Protein AF-A0A4U0RVP5-F1 (afdb_monomer)

Organism: NCBI:txid2571141

pLDDT: mean 80.2, std 17.89, range [27.89, 95.31]

Sequence (283 aa):
MKVTHRFHPWFGLEFVFVDRRLAWDEDRVSFVGEDGAVASLPAAWTDIPAGSGVLDDAQRARITALAGDFPSLWNDPATPVRERKRLLRLLVTDVTMIRTEQITAHVRLRGGQEHTLVMPVPLASWQIRQTPAEVVNTIDRLLDDHTDAQIAEILTAQGQVSGMNQSIHVGIVKHIRRAYHLRSHPQRLTELGMVSLNEIARRLALHPNTIKKWRDAGLLTGRLANDKGEYLYHLPGPDLVRPRIGRPPACGPSHDSAEASRCRSPASSGATETAPTKAEEQQ

InterPro domains:
  IPR035315 Protein of unknown function DUF5372 [PF17342] (3-50)

Structure (mmCIF, N/CA/C/O backbone):
data_AF-A0A4U0RVP5-F1
#
_entry.id   AF-A0A4U0RVP5-F1
#
loop_
_atom_site.group_PDB
_atom_site.id
_atom_site.type_symbol
_atom_site.label_atom_id
_atom_site.label_alt_id
_atom_site.label_comp_id
_atom_site.label_asym_id
_atom_site.label_entity_id
_atom_site.label_seq_id
_atom_site.pdbx_PDB_ins_code
_atom_site.Cartn_x
_atom_site.Cartn_y
_atom_site.Cartn_z
_atom_site.occupancy
_atom_site.B_iso_or_equiv
_atom_site.auth_seq_id
_atom_site.auth_comp_id
_atom_site.auth_asym_id
_atom_site.auth_atom_id
_atom_site.pdbx_PDB_model_num
ATOM 1 N N . MET A 1 1 ? 43.592 13.511 -53.970 1.00 80.94 1 MET A N 1
ATOM 2 C CA . MET A 1 1 ? 42.340 13.663 -54.742 1.00 80.94 1 MET A CA 1
ATOM 3 C C . MET A 1 1 ? 42.533 14.824 -55.689 1.00 80.94 1 MET A C 1
ATOM 5 O O . MET A 1 1 ? 42.847 15.900 -55.206 1.00 80.94 1 MET A O 1
ATOM 9 N N . LYS A 1 2 ? 42.340 14.638 -56.991 1.00 89.31 2 LYS A N 1
ATOM 10 C CA . LYS A 1 2 ? 42.471 15.682 -58.009 1.00 89.31 2 LYS A CA 1
ATOM 11 C C . LYS A 1 2 ? 41.120 16.055 -58.602 1.00 89.31 2 LYS A C 1
ATOM 13 O O . LYS A 1 2 ? 40.295 15.184 -58.870 1.00 89.31 2 LYS A O 1
ATOM 18 N N . VAL A 1 3 ? 40.902 17.344 -58.852 1.00 89.25 3 VAL A N 1
ATOM 19 C CA . VAL A 1 3 ? 39.689 17.830 -59.530 1.00 89.25 3 VAL A CA 1
ATOM 20 C C . VAL A 1 3 ? 39.850 17.700 -61.049 1.00 89.25 3 VAL A C 1
ATOM 22 O O . VAL A 1 3 ? 40.751 18.291 -61.645 1.00 89.25 3 VAL A O 1
ATOM 25 N N . THR A 1 4 ? 38.963 16.942 -61.689 1.00 89.94 4 THR A N 1
ATOM 26 C CA . THR A 1 4 ? 39.005 16.568 -63.114 1.00 89.94 4 THR A CA 1
ATOM 27 C C . THR A 1 4 ? 38.011 17.340 -63.991 1.00 89.94 4 THR A C 1
ATOM 29 O O . THR A 1 4 ? 38.072 17.247 -65.218 1.00 89.94 4 THR A O 1
ATOM 32 N N . HIS A 1 5 ? 37.113 18.145 -63.413 1.00 85.69 5 HIS A N 1
ATOM 33 C CA . HIS A 1 5 ? 36.111 18.890 -64.183 1.00 85.69 5 HIS A CA 1
ATOM 34 C C . HIS A 1 5 ? 36.670 20.176 -64.816 1.00 85.69 5 HIS A C 1
ATOM 36 O O . HIS A 1 5 ? 36.997 21.132 -64.116 1.00 85.69 5 HIS A O 1
ATOM 42 N N . ARG A 1 6 ? 36.717 20.221 -66.155 1.00 85.31 6 ARG A N 1
ATOM 43 C CA . ARG A 1 6 ? 37.401 21.259 -66.962 1.00 85.31 6 ARG A CA 1
ATOM 44 C C . ARG A 1 6 ? 36.918 22.698 -66.751 1.00 85.31 6 ARG A C 1
ATOM 46 O O . ARG A 1 6 ? 37.683 23.619 -67.001 1.00 85.31 6 ARG A O 1
ATOM 53 N N . PHE A 1 7 ? 35.671 22.895 -66.324 1.00 81.38 7 PHE A N 1
ATOM 54 C CA . PHE A 1 7 ? 35.088 24.229 -66.101 1.00 81.38 7 PHE A CA 1
ATOM 55 C C . PHE A 1 7 ? 35.021 24.621 -64.620 1.00 81.38 7 PHE A C 1
ATOM 57 O O . PHE A 1 7 ? 34.365 25.596 -64.267 1.00 81.38 7 PHE A O 1
ATOM 64 N N . HIS A 1 8 ? 35.663 23.849 -63.739 1.00 82.25 8 HIS A N 1
ATOM 65 C CA . HIS A 1 8 ? 35.708 24.159 -62.316 1.00 82.25 8 HIS A CA 1
ATOM 66 C C . HIS A 1 8 ? 36.919 25.055 -61.990 1.00 82.25 8 HIS A C 1
ATOM 68 O O . HIS A 1 8 ? 38.010 24.764 -62.480 1.00 82.25 8 HIS A O 1
ATOM 74 N N . PRO A 1 9 ? 36.792 26.081 -61.122 1.00 86.56 9 PRO A N 1
ATOM 75 C CA . PRO A 1 9 ? 37.913 26.950 -60.731 1.00 86.56 9 PRO A CA 1
ATOM 76 C C . PRO A 1 9 ? 39.123 26.205 -60.154 1.00 86.56 9 PRO A C 1
ATOM 78 O O . PRO A 1 9 ? 40.247 26.683 -60.226 1.00 86.56 9 PRO A O 1
ATOM 81 N N . TRP A 1 10 ? 38.884 25.022 -59.585 1.00 87.38 10 TRP A N 1
ATOM 82 C CA . TRP A 1 10 ? 39.911 24.162 -58.988 1.00 87.38 10 TRP A CA 1
ATOM 83 C C . TRP A 1 10 ? 40.412 23.050 -59.918 1.00 87.38 10 TRP A C 1
ATOM 85 O O . TRP A 1 10 ? 41.049 22.114 -59.447 1.00 87.38 10 TRP A O 1
ATOM 95 N N . PHE A 1 11 ? 40.106 23.106 -61.218 1.00 87.62 11 PHE A N 1
ATOM 96 C CA . PHE A 1 11 ? 40.544 22.100 -62.186 1.00 87.62 11 PHE A CA 1
ATOM 97 C C . PHE A 1 11 ? 42.063 21.878 -62.129 1.00 87.62 11 PHE A C 1
ATOM 99 O O . PHE A 1 11 ? 42.846 22.817 -62.239 1.00 87.62 11 PHE A O 1
ATOM 106 N N . GLY A 1 12 ? 42.475 20.618 -61.974 1.00 85.69 12 GLY A N 1
ATOM 107 C CA . GLY A 1 12 ? 43.880 20.223 -61.916 1.00 85.69 12 GLY A CA 1
ATOM 108 C C . GLY A 1 12 ? 44.543 20.338 -60.540 1.00 85.69 12 GLY A C 1
ATOM 109 O O . GLY A 1 12 ? 45.650 19.822 -60.400 1.00 85.69 12 GLY A O 1
ATOM 110 N N . LEU A 1 13 ? 43.883 20.936 -59.541 1.00 87.12 13 LEU A N 1
ATOM 111 C CA . LEU A 1 13 ? 44.390 21.008 -58.168 1.00 87.12 13 LEU A CA 1
ATOM 112 C C . LEU A 1 13 ? 44.208 19.683 -57.425 1.00 87.12 13 LEU A C 1
ATOM 114 O O . LEU A 1 13 ? 43.254 18.935 -57.676 1.00 87.12 13 LEU A O 1
ATOM 118 N N . GLU A 1 14 ? 45.121 19.427 -56.491 1.00 88.12 14 GLU A N 1
ATOM 119 C CA . GLU A 1 14 ? 45.121 18.252 -55.627 1.00 88.12 14 GLU A CA 1
ATOM 120 C C . GLU A 1 14 ? 44.808 18.638 -54.181 1.00 88.12 14 GLU A C 1
ATOM 122 O O . GLU A 1 14 ? 45.337 19.608 -53.649 1.00 88.12 14 GLU A O 1
ATOM 127 N N . PHE A 1 15 ? 43.950 17.849 -53.543 1.00 86.06 15 PHE A N 1
ATOM 128 C CA . PHE A 1 15 ? 43.506 18.032 -52.170 1.00 86.06 15 PHE A CA 1
ATOM 129 C C . PHE A 1 15 ? 43.612 16.729 -51.370 1.00 86.06 15 PHE A C 1
ATOM 131 O O . PHE A 1 15 ? 43.629 15.618 -51.928 1.00 86.06 15 PHE A O 1
ATOM 138 N N . VAL A 1 16 ? 43.632 16.870 -50.041 1.00 84.75 16 VAL A N 1
ATOM 139 C CA . VAL A 1 16 ? 43.596 15.747 -49.098 1.00 84.75 16 VAL A CA 1
ATOM 140 C C . VAL A 1 16 ? 42.172 15.207 -49.013 1.00 84.75 16 VAL A C 1
ATOM 142 O O . VAL A 1 16 ? 41.248 15.909 -48.604 1.00 84.75 16 VAL A O 1
ATOM 145 N N . PHE A 1 17 ? 42.002 13.945 -49.404 1.00 82.06 17 PHE A N 1
ATOM 146 C CA . PHE A 1 17 ? 40.726 13.237 -49.326 1.00 82.06 17 PHE A CA 1
ATOM 147 C C . PHE A 1 17 ? 40.306 13.016 -47.868 1.00 82.06 17 PHE A C 1
ATOM 149 O O . PHE A 1 17 ? 41.125 12.601 -47.050 1.00 82.06 17 PHE A O 1
ATOM 156 N N . VAL A 1 18 ? 39.025 13.248 -47.568 1.00 84.50 18 VAL A N 1
ATOM 157 C CA . VAL A 1 18 ? 38.430 12.969 -46.251 1.00 84.50 18 VAL A CA 1
ATOM 158 C C . VAL A 1 18 ? 37.477 11.783 -46.330 1.00 84.50 18 VAL A C 1
ATOM 160 O O . VAL A 1 18 ? 37.661 10.793 -45.629 1.00 84.50 18 VAL A O 1
ATOM 163 N N . ASP A 1 19 ? 36.442 11.897 -47.162 1.00 80.19 19 ASP A N 1
ATOM 164 C CA . ASP A 1 19 ? 35.331 10.944 -47.228 1.00 80.19 19 ASP A CA 1
ATOM 165 C C . ASP A 1 19 ? 34.595 11.069 -48.574 1.00 80.19 19 ASP A C 1
ATOM 167 O O . ASP A 1 19 ? 34.574 12.145 -49.178 1.00 80.19 19 ASP A O 1
ATOM 171 N N . ARG A 1 20 ? 33.960 9.988 -49.034 1.00 81.38 20 ARG A N 1
ATOM 172 C CA . ARG A 1 20 ? 33.030 9.966 -50.168 1.00 81.38 20 ARG A CA 1
ATOM 173 C C . ARG A 1 20 ? 31.697 9.410 -49.691 1.00 81.38 20 ARG A C 1
ATOM 175 O O . ARG A 1 20 ? 31.624 8.279 -49.223 1.00 81.38 20 ARG A O 1
ATOM 182 N N . ARG A 1 21 ? 30.632 10.184 -49.867 1.00 77.38 21 ARG A N 1
ATOM 183 C CA . ARG A 1 21 ? 29.300 9.847 -49.364 1.00 77.38 21 ARG A CA 1
ATOM 184 C C . ARG A 1 21 ? 28.227 10.142 -50.396 1.00 77.38 21 ARG A C 1
ATOM 186 O O . ARG A 1 21 ? 28.321 11.118 -51.139 1.00 77.38 21 ARG A O 1
ATOM 193 N N . LEU A 1 22 ? 27.164 9.347 -50.361 1.00 76.44 22 LEU A N 1
ATOM 194 C CA . LEU A 1 22 ? 25.937 9.639 -51.090 1.00 76.44 22 LEU A CA 1
ATOM 195 C C . LEU A 1 22 ? 25.138 10.687 -50.301 1.00 76.44 22 LEU A C 1
ATOM 197 O O . LEU A 1 22 ? 24.648 10.405 -49.206 1.00 76.44 22 LEU A O 1
ATOM 201 N N . ALA A 1 23 ? 25.038 11.906 -50.823 1.00 66.25 23 ALA A N 1
ATOM 202 C CA . ALA A 1 23 ? 24.295 12.998 -50.210 1.00 66.25 23 ALA A CA 1
ATOM 203 C C . ALA A 1 23 ? 23.116 13.376 -51.112 1.00 66.25 23 ALA A C 1
ATOM 205 O O . ALA A 1 23 ? 23.320 13.991 -52.150 1.00 66.25 23 ALA A O 1
ATOM 206 N N . TRP A 1 24 ? 21.890 13.036 -50.696 1.00 59.25 24 TRP A N 1
ATOM 207 C CA . TRP A 1 24 ? 20.654 13.414 -51.403 1.00 59.25 24 TRP A CA 1
ATOM 208 C C . TRP A 1 24 ? 20.684 13.069 -52.905 1.00 59.25 24 TRP A C 1
ATOM 210 O O . TRP A 1 24 ? 20.472 13.937 -53.743 1.00 59.25 24 TRP A O 1
ATOM 220 N N . ASP A 1 25 ? 20.976 11.802 -53.221 1.00 65.06 25 ASP A N 1
ATOM 221 C CA . ASP A 1 25 ? 21.139 11.256 -54.585 1.00 65.06 25 ASP A CA 1
ATOM 222 C C . ASP A 1 25 ? 22.365 11.745 -55.382 1.00 65.06 25 ASP A C 1
ATOM 224 O O . ASP A 1 25 ? 22.595 11.290 -56.501 1.00 65.06 25 ASP A O 1
ATOM 228 N N . GLU A 1 26 ? 23.216 12.597 -54.803 1.00 75.81 26 GLU A N 1
ATOM 229 C CA . GLU A 1 26 ? 24.474 13.026 -55.415 1.00 75.81 26 GLU A CA 1
ATOM 230 C C . GLU A 1 26 ? 25.670 12.396 -54.687 1.00 75.81 26 GLU A C 1
ATOM 232 O O . GLU A 1 26 ? 25.858 12.547 -53.477 1.00 75.81 26 GLU A O 1
ATOM 237 N N . ASP A 1 27 ? 26.500 11.664 -55.426 1.00 82.38 27 ASP A N 1
ATOM 238 C CA . ASP A 1 27 ? 27.746 11.108 -54.906 1.00 82.38 27 ASP A CA 1
ATOM 239 C C . ASP A 1 27 ? 28.792 12.221 -54.790 1.00 82.38 27 ASP A C 1
ATOM 241 O O . ASP A 1 27 ? 29.152 12.853 -55.788 1.00 82.38 27 ASP A O 1
ATOM 245 N N . ARG A 1 28 ? 29.259 12.501 -53.570 1.00 87.69 28 ARG A N 1
ATOM 246 C CA . ARG A 1 28 ? 30.130 13.643 -53.273 1.00 87.69 28 ARG A CA 1
ATOM 247 C C . ARG A 1 28 ? 31.380 13.215 -52.530 1.00 87.69 28 ARG A C 1
ATOM 249 O O . ARG A 1 28 ? 31.330 12.397 -51.615 1.00 87.69 28 ARG A O 1
ATOM 256 N N . VAL A 1 29 ? 32.490 13.856 -52.867 1.00 85.75 29 VAL A N 1
ATOM 257 C CA . VAL A 1 29 ? 33.786 13.702 -52.211 1.00 85.75 29 VAL A CA 1
ATOM 258 C C . VAL A 1 29 ? 34.082 14.951 -51.390 1.00 85.75 29 VAL A C 1
ATOM 260 O O . VAL A 1 29 ? 34.039 16.068 -51.907 1.00 85.75 29 VAL A O 1
ATOM 263 N N . SER A 1 30 ? 34.376 14.756 -50.107 1.00 86.62 30 SER A N 1
ATOM 264 C CA . SER A 1 30 ? 34.810 15.803 -49.183 1.00 86.62 30 SER A CA 1
ATOM 265 C C . SER A 1 30 ? 36.334 15.827 -49.085 1.00 86.62 30 SER A C 1
ATOM 267 O O . SER A 1 30 ? 36.980 14.776 -49.062 1.00 86.62 30 SER A O 1
ATOM 269 N N . PHE A 1 31 ? 36.903 17.024 -49.003 1.00 85.50 31 PHE A N 1
ATOM 270 C CA . PHE A 1 31 ? 38.341 17.250 -48.890 1.00 85.50 31 PHE A CA 1
ATOM 271 C C . PHE A 1 31 ? 38.639 18.440 -47.980 1.00 85.50 31 PHE A C 1
ATOM 273 O O . PHE A 1 31 ? 37.767 19.277 -47.740 1.00 85.50 31 PHE A O 1
ATOM 280 N N . VAL A 1 32 ? 39.870 18.505 -47.478 1.00 86.38 32 VAL A N 1
ATOM 281 C CA . VAL A 1 32 ? 40.362 19.647 -46.694 1.00 86.38 32 VAL A CA 1
ATOM 282 C C . VAL A 1 32 ? 41.167 20.570 -47.609 1.00 86.38 32 VAL A C 1
ATOM 284 O O . VAL A 1 32 ? 42.064 20.102 -48.314 1.00 86.38 32 VAL A O 1
ATOM 287 N N . GLY A 1 33 ? 40.819 21.857 -47.623 1.00 80.25 33 GLY A N 1
ATOM 288 C CA . GLY A 1 33 ? 41.593 22.913 -48.276 1.00 80.25 33 GLY A CA 1
ATOM 289 C C . GLY A 1 33 ? 42.851 23.285 -47.487 1.00 80.25 33 GLY A C 1
ATOM 290 O O . GLY A 1 33 ? 43.027 22.881 -46.339 1.00 80.25 33 GLY A O 1
ATOM 291 N N . GLU A 1 34 ? 43.741 24.074 -48.086 1.00 76.12 34 GLU A N 1
ATOM 292 C CA . GLU A 1 34 ? 44.969 24.548 -47.419 1.00 76.12 34 GLU A CA 1
ATOM 293 C C . GLU A 1 34 ? 44.688 25.435 -46.192 1.00 76.12 34 GLU A C 1
ATOM 295 O O . GLU A 1 34 ? 45.505 25.527 -45.280 1.00 76.12 34 GLU A O 1
ATOM 300 N N . ASP A 1 35 ? 43.504 26.042 -46.139 1.00 79.88 35 ASP A N 1
ATOM 301 C CA . ASP A 1 35 ? 42.977 26.823 -45.019 1.00 79.88 35 ASP A CA 1
ATOM 302 C C . ASP A 1 35 ? 42.408 25.957 -43.876 1.00 79.88 35 ASP A C 1
ATOM 304 O O . ASP A 1 35 ? 41.931 26.483 -42.870 1.00 79.88 35 ASP A O 1
ATOM 308 N N . GLY A 1 36 ? 42.443 24.627 -44.016 1.00 76.56 36 GLY A N 1
ATOM 309 C CA . GLY A 1 36 ? 41.850 23.686 -43.068 1.00 76.56 36 GLY A CA 1
ATOM 310 C C . GLY A 1 36 ? 40.325 23.572 -43.177 1.00 76.56 36 GLY A C 1
ATOM 311 O O . GLY A 1 36 ? 39.715 22.839 -42.394 1.00 76.56 36 GLY A O 1
ATOM 312 N N . ALA A 1 37 ? 39.689 24.262 -44.130 1.00 80.31 37 ALA A N 1
ATOM 313 C CA . ALA A 1 37 ? 38.249 24.191 -44.328 1.00 80.31 37 ALA A CA 1
ATOM 314 C C . ALA A 1 37 ? 37.858 22.908 -45.074 1.00 80.31 37 ALA A C 1
ATOM 316 O O . ALA A 1 37 ? 38.509 22.493 -46.034 1.00 80.31 37 ALA A O 1
ATOM 317 N N . VAL A 1 38 ? 36.762 22.274 -44.648 1.00 84.69 38 VAL A N 1
ATOM 318 C CA . VAL A 1 38 ? 36.218 21.090 -45.327 1.00 84.69 38 VAL A CA 1
ATOM 319 C C . VAL A 1 38 ? 35.251 21.536 -46.419 1.00 84.69 38 VAL A C 1
ATOM 321 O O . VAL A 1 38 ? 34.192 22.095 -46.131 1.00 84.69 38 VAL A O 1
ATOM 324 N N . ALA A 1 39 ? 35.593 21.243 -47.669 1.00 84.38 39 ALA A N 1
ATOM 325 C CA . ALA A 1 39 ? 34.752 21.478 -48.838 1.00 84.38 39 ALA A CA 1
ATOM 326 C C . ALA A 1 39 ? 34.319 20.148 -49.471 1.00 84.38 39 ALA A C 1
ATOM 328 O O . ALA A 1 39 ? 34.853 19.084 -49.156 1.00 84.38 39 ALA A O 1
ATOM 329 N N . SER A 1 40 ? 33.315 20.185 -50.355 1.00 86.50 40 SER A N 1
ATOM 330 C CA . SER A 1 40 ? 32.845 18.983 -51.055 1.00 86.50 40 SER A CA 1
ATOM 331 C C . SER A 1 40 ? 32.517 19.246 -52.520 1.00 86.50 40 SER A C 1
ATOM 333 O O . SER A 1 40 ? 31.878 20.248 -52.844 1.00 86.50 40 SER A O 1
ATOM 335 N N . LEU A 1 41 ? 32.896 18.309 -53.388 1.00 87.69 41 LEU A N 1
ATOM 336 C CA . LEU A 1 41 ? 32.629 18.323 -54.829 1.00 87.69 41 LEU A CA 1
ATOM 337 C C . LEU A 1 41 ? 31.883 17.051 -55.248 1.00 87.69 41 LEU A C 1
ATOM 339 O O . LEU A 1 41 ? 32.032 16.022 -54.585 1.00 87.69 41 LEU A O 1
ATOM 343 N N . PRO A 1 42 ? 31.114 17.079 -56.349 1.00 86.81 42 PRO A N 1
ATOM 344 C CA . PRO A 1 42 ? 30.589 15.863 -56.961 1.00 86.81 42 PRO A CA 1
ATOM 345 C C . PRO A 1 42 ? 31.723 14.888 -57.288 1.00 86.81 42 PRO A C 1
ATOM 347 O O . PRO A 1 42 ? 32.744 15.287 -57.848 1.00 86.81 42 PRO A O 1
ATOM 350 N N . ALA A 1 43 ? 31.549 13.603 -56.987 1.00 84.31 43 ALA A N 1
ATOM 351 C CA . ALA A 1 43 ? 32.560 12.579 -57.237 1.00 84.31 43 ALA A CA 1
ATOM 352 C C . ALA A 1 43 ? 32.942 12.490 -58.724 1.00 84.31 43 ALA A C 1
ATOM 354 O O . ALA A 1 43 ? 34.106 12.269 -59.048 1.00 84.31 43 ALA A O 1
ATOM 355 N N . ALA A 1 44 ? 31.986 12.759 -59.623 1.00 85.25 44 ALA A N 1
ATOM 356 C CA . ALA A 1 44 ? 32.201 12.828 -61.069 1.00 85.25 44 ALA A CA 1
ATOM 357 C C . ALA A 1 44 ? 33.202 13.917 -61.504 1.00 85.25 44 ALA A C 1
ATOM 359 O O . ALA A 1 44 ? 33.704 13.880 -62.624 1.00 85.25 44 ALA A O 1
ATOM 360 N N . TRP A 1 45 ? 33.486 14.901 -60.646 1.00 89.44 45 TRP A N 1
ATOM 361 C CA . TRP A 1 45 ? 34.443 15.980 -60.910 1.00 89.44 45 TRP A CA 1
ATOM 362 C C . TRP A 1 45 ? 35.828 15.689 -60.341 1.00 89.44 45 TRP A C 1
ATOM 364 O O . TRP A 1 45 ? 36.652 16.597 -60.238 1.00 89.44 45 TRP A O 1
ATOM 374 N N . THR A 1 46 ? 36.071 14.454 -59.911 1.00 87.25 46 THR A N 1
ATOM 375 C CA . THR A 1 46 ? 37.259 14.069 -59.154 1.00 87.25 46 THR A CA 1
ATOM 376 C C . THR A 1 46 ? 37.813 12.760 -59.703 1.00 87.25 46 THR A C 1
ATOM 378 O O . THR A 1 46 ? 37.097 12.004 -60.355 1.00 87.25 46 THR A O 1
ATOM 381 N N . ASP A 1 47 ? 39.089 12.485 -59.464 1.00 83.88 47 ASP A N 1
ATOM 382 C CA . ASP A 1 47 ? 39.750 11.234 -59.859 1.00 83.88 47 ASP A CA 1
ATOM 383 C C . ASP A 1 47 ? 39.545 10.084 -58.856 1.00 83.88 47 ASP A C 1
ATOM 385 O O . ASP A 1 47 ? 40.097 8.998 -59.034 1.00 83.88 47 ASP A O 1
ATOM 389 N N . ILE A 1 48 ? 38.754 10.306 -57.801 1.00 81.00 48 ILE A N 1
ATOM 390 C CA . ILE A 1 48 ? 38.517 9.305 -56.766 1.00 81.00 48 ILE A CA 1
ATOM 391 C C . ILE A 1 48 ? 37.623 8.197 -57.341 1.00 81.00 48 ILE A C 1
ATOM 393 O O . ILE A 1 48 ? 36.472 8.462 -57.715 1.00 81.00 48 ILE A O 1
ATOM 397 N N . PRO A 1 49 ? 38.105 6.942 -57.397 1.00 72.88 49 PRO A N 1
ATOM 398 C CA . PRO A 1 49 ? 37.314 5.833 -57.907 1.00 72.88 49 PRO A CA 1
ATOM 399 C C . PRO A 1 49 ? 36.104 5.591 -57.005 1.00 72.88 49 PRO A C 1
ATOM 401 O O . PRO A 1 49 ? 36.145 5.854 -55.798 1.00 72.88 49 PRO A O 1
ATOM 404 N N . ALA A 1 50 ? 35.008 5.104 -57.591 1.00 66.25 50 ALA A N 1
ATOM 405 C CA . ALA A 1 50 ? 33.884 4.603 -56.808 1.00 66.25 50 ALA A CA 1
ATOM 406 C C . ALA A 1 50 ? 34.4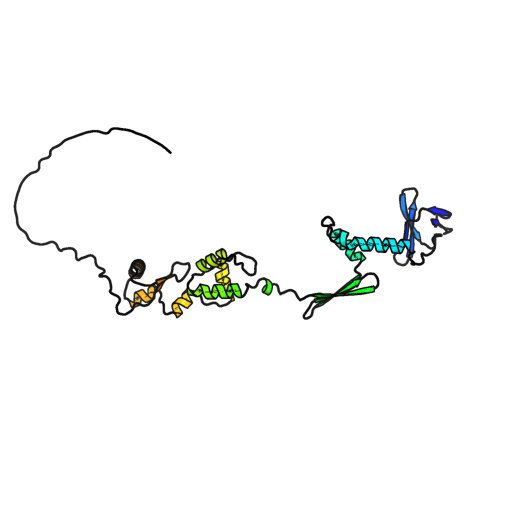13 3.493 -55.898 1.00 66.25 50 ALA A C 1
ATOM 408 O O . ALA A 1 50 ? 34.873 2.459 -56.383 1.00 66.25 50 ALA A O 1
ATOM 409 N N . GLY A 1 51 ? 34.422 3.738 -54.586 1.00 61.88 51 GLY A N 1
ATOM 410 C CA . GLY A 1 51 ? 34.773 2.706 -53.621 1.00 61.88 51 GLY A CA 1
ATOM 411 C C . GLY A 1 51 ? 33.817 1.540 -53.831 1.00 61.88 51 GLY A C 1
ATOM 412 O O . GLY A 1 51 ? 32.606 1.738 -53.859 1.00 61.88 51 GLY A O 1
ATOM 413 N N . SER A 1 52 ? 34.342 0.331 -54.002 1.00 53.75 52 SER A N 1
ATOM 414 C CA . SER A 1 52 ? 33.553 -0.860 -54.342 1.00 53.75 52 SER A CA 1
ATOM 415 C C . SER A 1 52 ? 32.568 -1.289 -53.244 1.00 53.75 52 SER A C 1
ATOM 417 O O . SER A 1 52 ? 31.917 -2.321 -53.375 1.00 53.75 52 SER A O 1
ATOM 419 N N . GLY A 1 53 ? 32.481 -0.556 -52.127 1.00 58.31 53 GLY A N 1
ATOM 420 C CA . GLY A 1 53 ? 31.768 -0.977 -50.919 1.00 58.31 53 GLY A CA 1
ATOM 421 C C . GLY A 1 53 ? 32.363 -2.237 -50.275 1.00 58.31 53 GLY A C 1
ATOM 422 O O . GLY A 1 53 ? 31.862 -2.695 -49.250 1.00 58.31 53 GLY A O 1
ATOM 423 N N . VAL A 1 54 ? 33.430 -2.800 -50.856 1.00 60.97 54 VAL A N 1
ATOM 424 C CA . VAL A 1 54 ? 34.117 -3.984 -50.353 1.00 60.97 54 VAL A CA 1
ATOM 425 C C . VAL A 1 54 ? 35.135 -3.518 -49.324 1.00 60.97 54 VAL A C 1
ATOM 427 O O . VAL A 1 54 ? 36.137 -2.894 -49.660 1.00 60.97 54 VAL A O 1
ATOM 430 N N . LEU A 1 55 ? 34.842 -3.807 -48.059 1.00 73.38 55 LEU A N 1
ATOM 431 C CA . LEU A 1 55 ? 35.778 -3.617 -46.957 1.00 73.38 55 LEU A CA 1
ATOM 432 C C . LEU A 1 55 ? 36.968 -4.558 -47.144 1.00 73.38 55 LEU A C 1
ATOM 434 O O . LEU A 1 55 ? 36.764 -5.763 -47.316 1.00 73.38 55 LEU A O 1
ATOM 438 N N . ASP A 1 56 ? 38.184 -4.020 -47.067 1.00 82.06 56 ASP A N 1
ATOM 439 C CA . ASP A 1 56 ? 39.386 -4.848 -46.991 1.00 82.06 56 ASP A CA 1
ATOM 440 C C . ASP A 1 56 ? 39.437 -5.620 -45.652 1.00 82.06 56 ASP A C 1
ATOM 442 O O . ASP A 1 56 ? 38.740 -5.284 -44.684 1.00 82.06 56 ASP A O 1
ATOM 446 N N . ASP A 1 57 ? 40.246 -6.680 -45.575 1.00 79.94 57 ASP A N 1
ATOM 447 C CA . ASP A 1 57 ? 40.313 -7.527 -44.376 1.00 79.94 57 ASP A CA 1
ATOM 448 C C . ASP A 1 57 ? 40.817 -6.770 -43.136 1.00 79.94 57 ASP A C 1
ATOM 450 O O . ASP A 1 57 ? 40.377 -7.045 -42.017 1.00 79.94 57 ASP A O 1
ATOM 454 N N . ALA A 1 58 ? 41.679 -5.763 -43.309 1.00 79.31 58 ALA A N 1
ATOM 455 C CA . ALA A 1 58 ? 42.185 -4.941 -42.212 1.00 79.31 58 ALA A CA 1
ATOM 456 C C . ALA A 1 58 ? 41.119 -3.959 -41.686 1.00 79.31 58 ALA A C 1
ATOM 458 O O . ALA A 1 58 ? 41.012 -3.728 -40.482 1.00 79.31 58 ALA A O 1
ATOM 459 N N . GLN A 1 59 ? 40.299 -3.389 -42.565 1.00 78.69 59 GLN A N 1
ATOM 460 C CA . GLN A 1 59 ? 39.138 -2.562 -42.260 1.00 78.69 59 GLN A CA 1
ATOM 461 C C . GLN A 1 59 ? 38.072 -3.396 -41.562 1.00 78.69 59 GLN A C 1
ATOM 463 O O . GLN A 1 59 ? 37.558 -2.968 -40.531 1.00 78.69 59 GLN A O 1
ATOM 468 N N . ARG A 1 60 ? 37.793 -4.605 -42.064 1.00 80.56 60 ARG A N 1
ATOM 469 C CA . ARG A 1 60 ? 36.885 -5.555 -41.418 1.00 80.56 60 ARG A CA 1
ATOM 470 C C . ARG A 1 60 ? 37.366 -5.895 -40.010 1.00 80.56 60 ARG A C 1
ATOM 472 O O . ARG A 1 60 ? 36.587 -5.753 -39.074 1.00 80.56 60 ARG A O 1
ATOM 479 N N . ALA A 1 61 ? 38.642 -6.243 -39.844 1.00 82.06 61 ALA A N 1
ATOM 480 C CA . ALA A 1 61 ? 39.225 -6.540 -38.538 1.00 82.06 61 ALA A CA 1
ATOM 481 C C . ALA A 1 61 ? 39.129 -5.349 -37.568 1.00 82.06 61 ALA A C 1
ATOM 483 O O . ALA A 1 61 ? 38.737 -5.530 -36.417 1.00 82.06 61 ALA A O 1
ATOM 484 N N . ARG A 1 62 ? 39.406 -4.120 -38.032 1.00 80.50 62 ARG A N 1
ATOM 485 C CA . ARG A 1 62 ? 39.248 -2.898 -37.222 1.00 80.50 62 ARG A CA 1
ATOM 486 C C . ARG A 1 62 ? 37.800 -2.658 -36.796 1.00 80.50 62 ARG A C 1
ATOM 488 O O . ARG A 1 62 ? 37.559 -2.347 -35.635 1.00 80.50 62 ARG A O 1
ATOM 495 N N . ILE A 1 63 ? 36.836 -2.817 -37.703 1.00 80.56 63 ILE A N 1
ATOM 496 C CA . ILE A 1 63 ? 35.407 -2.659 -37.387 1.00 80.56 63 ILE A CA 1
ATOM 497 C C . ILE A 1 63 ? 34.959 -3.727 -36.382 1.00 80.56 63 ILE A C 1
ATOM 499 O O . ILE A 1 63 ? 34.257 -3.411 -35.425 1.00 80.56 63 ILE A O 1
ATOM 503 N N . THR A 1 64 ? 35.389 -4.979 -36.559 1.00 81.75 64 THR A N 1
ATOM 504 C CA . THR A 1 64 ? 35.083 -6.066 -35.622 1.00 81.75 64 THR A CA 1
ATOM 505 C C . THR A 1 64 ? 35.696 -5.820 -34.243 1.00 81.75 64 THR A C 1
ATOM 507 O O . THR A 1 64 ? 35.018 -6.045 -33.244 1.00 81.75 64 THR A O 1
ATOM 510 N N . ALA A 1 65 ? 36.926 -5.301 -34.171 1.00 82.88 65 ALA A N 1
ATOM 511 C CA . ALA A 1 65 ? 37.553 -4.920 -32.906 1.00 82.88 65 ALA A CA 1
ATOM 512 C C . ALA A 1 65 ? 36.754 -3.819 -32.185 1.00 82.88 65 ALA A C 1
ATOM 514 O O . ALA A 1 65 ? 36.408 -3.983 -31.019 1.00 82.88 65 ALA A O 1
ATOM 515 N N . LEU A 1 66 ? 36.351 -2.761 -32.903 1.00 78.75 66 LEU A N 1
ATOM 516 C CA . LEU A 1 66 ? 35.509 -1.689 -32.351 1.00 78.75 66 LEU A CA 1
ATOM 517 C C . LEU A 1 66 ? 34.144 -2.197 -31.857 1.00 78.75 66 LEU A C 1
ATOM 519 O O . LEU A 1 66 ? 33.628 -1.712 -30.853 1.00 78.75 66 LEU A O 1
ATOM 523 N N . ALA A 1 67 ? 33.549 -3.172 -32.549 1.00 77.38 67 ALA A N 1
ATOM 524 C CA . ALA A 1 67 ? 32.301 -3.798 -32.114 1.00 77.38 67 ALA A CA 1
ATOM 525 C C . ALA A 1 67 ? 32.484 -4.658 -30.847 1.00 77.38 67 ALA A C 1
ATOM 527 O O . ALA A 1 67 ? 31.564 -4.741 -30.035 1.00 77.38 67 ALA A O 1
ATOM 528 N N . GLY A 1 68 ? 33.663 -5.260 -30.656 1.00 78.38 68 GLY A N 1
ATOM 529 C CA . GLY A 1 68 ? 34.015 -6.020 -29.452 1.00 78.38 68 GLY A CA 1
ATOM 530 C C . GLY A 1 68 ? 34.064 -5.166 -28.181 1.00 78.38 68 GLY A C 1
ATOM 531 O O . GLY A 1 68 ? 33.680 -5.643 -27.116 1.00 78.38 68 GLY A O 1
ATOM 532 N N . ASP A 1 69 ? 34.434 -3.889 -28.302 1.00 81.81 69 ASP A N 1
ATOM 533 C CA . ASP A 1 69 ? 34.506 -2.940 -27.179 1.00 81.81 69 ASP A CA 1
ATOM 534 C C . ASP A 1 69 ? 33.141 -2.340 -26.789 1.00 81.81 69 ASP A C 1
ATOM 536 O O . ASP A 1 69 ? 33.006 -1.668 -25.759 1.00 81.81 69 ASP A O 1
ATOM 540 N N . PHE A 1 70 ? 32.098 -2.590 -27.586 1.00 83.12 70 PHE A N 1
ATOM 541 C CA . PHE A 1 70 ? 30.770 -2.013 -27.383 1.00 83.12 70 PHE A CA 1
ATOM 542 C C . PHE A 1 70 ? 30.157 -2.310 -25.997 1.00 83.12 70 PHE A C 1
ATOM 544 O O . PHE A 1 70 ? 29.660 -1.368 -25.369 1.00 83.12 70 PHE A O 1
ATOM 551 N N . PRO A 1 71 ? 30.185 -3.553 -25.463 1.00 85.62 71 PRO A N 1
ATOM 552 C CA . PRO A 1 71 ? 29.631 -3.841 -24.139 1.00 85.62 71 PRO A CA 1
ATOM 553 C C . PRO A 1 71 ? 30.325 -3.057 -23.019 1.00 85.62 71 PRO A C 1
ATOM 555 O O . PRO A 1 71 ? 29.662 -2.606 -22.084 1.00 85.62 71 PRO A O 1
ATOM 558 N N . SER A 1 72 ? 31.640 -2.857 -23.126 1.00 86.00 72 SER A N 1
ATOM 559 C CA . SER A 1 72 ? 32.429 -2.094 -22.155 1.00 86.00 72 SER A CA 1
ATOM 560 C C . SER A 1 72 ? 32.019 -0.620 -22.153 1.00 86.00 72 SER A C 1
ATOM 562 O O . SER A 1 72 ? 31.717 -0.066 -21.099 1.00 86.00 72 SER A O 1
ATOM 564 N N . LEU A 1 73 ? 31.896 -0.010 -23.338 1.00 86.12 73 LEU A N 1
ATOM 565 C CA . LEU A 1 73 ? 31.459 1.382 -23.499 1.00 86.12 73 LEU A CA 1
ATOM 566 C C . LEU A 1 73 ? 30.014 1.607 -23.020 1.00 86.12 73 LEU A C 1
ATOM 568 O O . LEU A 1 73 ? 29.687 2.650 -22.447 1.00 86.12 73 LEU A O 1
ATOM 572 N N . TRP A 1 74 ? 29.133 0.632 -23.259 1.00 86.75 74 TRP A N 1
ATOM 573 C CA . TRP A 1 74 ? 27.733 0.698 -22.849 1.00 86.75 74 TRP A CA 1
ATOM 574 C C . TRP A 1 74 ? 27.574 0.657 -21.323 1.00 86.75 74 TRP A C 1
ATOM 576 O O . TRP A 1 74 ? 26.803 1.447 -20.768 1.00 86.75 74 TRP A O 1
ATOM 586 N N . ASN A 1 75 ? 28.312 -0.238 -20.659 1.00 88.00 75 ASN A N 1
ATOM 587 C CA . ASN A 1 75 ? 28.234 -0.467 -19.215 1.00 88.00 75 ASN A CA 1
ATOM 588 C C . ASN A 1 75 ? 29.041 0.538 -18.380 1.00 88.00 75 ASN A C 1
ATOM 590 O O . ASN A 1 75 ? 28.819 0.621 -17.173 1.00 88.00 75 ASN A O 1
ATOM 594 N N . ASP A 1 76 ? 29.932 1.320 -18.993 1.00 91.50 76 ASP A N 1
ATOM 595 C CA . ASP A 1 76 ? 30.697 2.355 -18.296 1.00 91.50 76 ASP A CA 1
ATOM 596 C C . ASP A 1 76 ? 29.754 3.422 -17.685 1.00 91.50 76 ASP A C 1
ATOM 598 O O . ASP A 1 76 ? 28.980 4.056 -18.420 1.00 91.50 76 ASP A O 1
ATOM 602 N N . PRO A 1 77 ? 29.773 3.637 -16.351 1.00 90.19 77 PRO A N 1
ATOM 603 C CA . PRO A 1 77 ? 28.957 4.652 -15.685 1.00 90.19 77 PRO A CA 1
ATOM 604 C C . PRO A 1 77 ? 29.307 6.087 -16.103 1.00 90.19 77 PRO A C 1
ATOM 606 O O . PRO A 1 77 ? 28.448 6.964 -15.987 1.00 90.19 77 PRO A O 1
ATOM 609 N N . ALA A 1 78 ? 30.519 6.336 -16.610 1.00 91.88 78 ALA A N 1
ATOM 610 C CA . ALA A 1 78 ? 30.932 7.639 -17.119 1.00 91.88 78 ALA A CA 1
ATOM 611 C C . ALA A 1 78 ? 30.280 7.982 -18.468 1.00 91.88 78 ALA A C 1
ATOM 613 O O . ALA A 1 78 ? 30.196 9.163 -18.808 1.00 91.88 78 ALA A O 1
ATOM 614 N N . THR A 1 79 ? 29.766 6.993 -19.215 1.00 89.88 79 THR A N 1
ATOM 615 C CA . THR A 1 79 ? 29.094 7.207 -20.504 1.00 89.88 79 THR A CA 1
ATOM 616 C C . THR A 1 79 ? 27.722 7.867 -20.304 1.00 89.88 79 THR A C 1
ATOM 618 O O . THR A 1 79 ? 26.778 7.224 -19.827 1.00 89.88 79 THR A O 1
ATOM 621 N N . PRO A 1 80 ? 27.532 9.136 -20.719 1.00 92.00 80 PRO A N 1
ATOM 622 C CA . PRO A 1 80 ? 26.261 9.823 -20.532 1.00 92.00 80 PRO A CA 1
ATOM 623 C C . PRO A 1 80 ? 25.145 9.218 -21.396 1.00 92.00 80 PRO A C 1
ATOM 625 O O . PRO A 1 80 ? 25.372 8.749 -22.513 1.00 92.00 80 PRO A O 1
ATOM 628 N N . VAL A 1 81 ? 23.890 9.338 -20.948 1.00 92.56 81 VAL A N 1
ATOM 629 C CA . VAL A 1 81 ? 22.706 8.793 -21.654 1.00 92.56 81 VAL A CA 1
ATOM 630 C C . VAL A 1 81 ? 22.598 9.279 -23.109 1.00 92.56 81 VAL A C 1
ATOM 632 O O . VAL A 1 81 ? 22.114 8.546 -23.973 1.00 92.56 81 VAL A O 1
ATOM 635 N N . ARG A 1 82 ? 23.070 10.499 -23.413 1.00 92.06 82 ARG A N 1
ATOM 636 C CA . ARG A 1 82 ? 23.106 11.023 -24.791 1.00 92.06 82 ARG A CA 1
ATOM 637 C C . ARG A 1 82 ? 23.990 10.177 -25.718 1.00 92.06 82 ARG A C 1
ATOM 639 O O . ARG A 1 82 ? 23.587 9.937 -26.851 1.00 92.06 82 ARG A O 1
ATOM 646 N N . GLU A 1 83 ? 25.149 9.721 -25.236 1.00 89.00 83 GLU A N 1
ATOM 647 C CA . GLU A 1 83 ? 26.112 8.917 -26.001 1.00 89.00 83 GLU A CA 1
ATOM 648 C C . GLU A 1 83 ? 25.526 7.525 -26.234 1.00 89.00 83 GLU A C 1
ATOM 650 O O . GLU A 1 83 ? 25.437 7.073 -27.371 1.00 89.00 83 GLU A O 1
ATOM 655 N N . ARG A 1 84 ? 24.964 6.906 -25.187 1.00 90.94 84 ARG A N 1
ATOM 656 C CA . ARG A 1 84 ? 24.242 5.627 -25.295 1.00 90.94 84 ARG A CA 1
ATOM 657 C C . ARG A 1 84 ? 23.117 5.678 -26.340 1.00 90.94 84 ARG A C 1
ATOM 659 O O . ARG A 1 84 ? 23.000 4.788 -27.179 1.00 90.94 84 ARG A O 1
ATOM 666 N N . LYS A 1 85 ? 22.317 6.753 -26.366 1.00 89.12 85 LYS A N 1
ATOM 667 C CA . LYS A 1 85 ? 21.279 6.947 -27.398 1.00 89.12 85 LYS A CA 1
ATOM 668 C C . LYS A 1 85 ? 21.858 7.117 -28.806 1.00 89.12 85 LYS A C 1
ATOM 670 O O . LYS A 1 85 ? 21.248 6.639 -29.759 1.00 89.12 85 LYS A O 1
ATOM 675 N N . ARG A 1 86 ? 22.999 7.801 -28.957 1.00 88.62 86 ARG A N 1
ATOM 676 C CA . ARG A 1 86 ? 23.691 7.938 -30.252 1.00 88.62 86 ARG A CA 1
ATOM 677 C C . ARG A 1 86 ? 24.185 6.586 -30.754 1.00 88.62 86 ARG A C 1
ATOM 679 O O . ARG A 1 86 ? 23.909 6.250 -31.897 1.00 88.62 86 ARG A O 1
ATOM 686 N N . LEU A 1 87 ? 24.816 5.801 -29.885 1.00 87.62 87 LEU A N 1
ATOM 687 C CA . LEU A 1 87 ? 25.289 4.455 -30.196 1.00 87.62 87 LEU A CA 1
ATOM 688 C C . LEU A 1 87 ? 24.145 3.529 -30.636 1.00 87.62 87 LEU A C 1
ATOM 690 O O . LEU A 1 87 ? 24.236 2.898 -31.683 1.00 87.62 87 LEU A O 1
ATOM 694 N N . LEU A 1 88 ? 23.021 3.514 -29.908 1.00 87.75 88 LEU A N 1
ATOM 695 C CA . LEU A 1 88 ? 21.845 2.721 -30.295 1.00 87.75 88 LEU A CA 1
ATOM 696 C C . LEU A 1 88 ? 21.293 3.098 -31.675 1.00 87.75 88 LEU A C 1
ATOM 698 O O . LEU A 1 88 ? 20.887 2.215 -32.425 1.00 87.75 88 LEU A O 1
ATOM 702 N N . ARG A 1 89 ? 21.299 4.388 -32.035 1.00 86.38 89 ARG A N 1
ATOM 703 C CA . ARG A 1 89 ? 20.838 4.852 -33.358 1.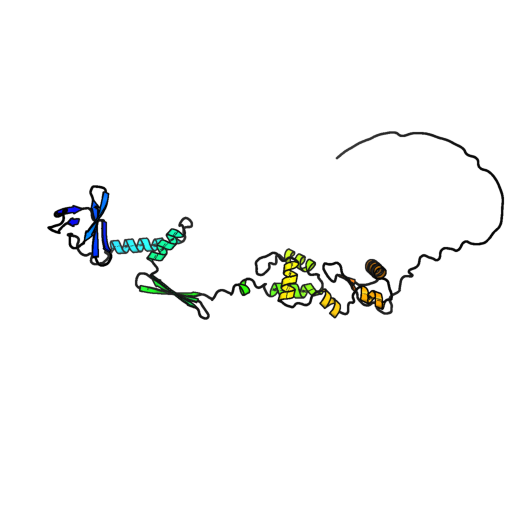00 86.38 89 ARG A CA 1
ATOM 704 C C . ARG A 1 89 ? 21.703 4.344 -34.513 1.00 86.38 89 ARG A C 1
ATOM 706 O O . ARG A 1 89 ? 21.210 4.288 -35.636 1.00 86.38 89 ARG A O 1
ATOM 713 N N . LEU A 1 90 ? 22.962 3.990 -34.252 1.00 85.62 90 LEU A N 1
ATOM 714 C CA . LEU A 1 90 ? 23.849 3.389 -35.251 1.00 85.62 90 LEU A CA 1
ATOM 715 C C . LEU A 1 90 ? 23.569 1.897 -35.454 1.00 85.62 90 LEU A C 1
ATOM 717 O O . LEU A 1 90 ? 23.859 1.374 -36.522 1.00 85.62 90 LEU A O 1
ATOM 721 N N . LEU A 1 91 ? 23.008 1.219 -34.449 1.00 86.25 91 LEU A N 1
ATOM 722 C CA . LEU A 1 91 ? 22.793 -0.230 -34.466 1.00 86.25 91 LEU A CA 1
ATOM 723 C C . LEU A 1 91 ? 21.365 -0.614 -34.845 1.00 86.25 91 LEU A C 1
ATOM 725 O O . LEU A 1 91 ? 21.162 -1.583 -35.572 1.00 86.25 91 LEU A O 1
ATOM 729 N N . VAL A 1 92 ? 20.375 0.134 -34.367 1.00 90.19 92 VAL A N 1
ATOM 730 C CA . VAL A 1 92 ? 18.958 -0.204 -34.517 1.00 90.19 92 VAL A CA 1
ATOM 731 C C . VAL A 1 92 ? 18.355 0.578 -35.682 1.00 90.19 92 VAL A C 1
ATOM 733 O O . VAL A 1 92 ? 18.481 1.800 -35.771 1.00 90.19 92 VAL A O 1
ATOM 736 N N . THR A 1 93 ? 17.698 -0.140 -36.590 1.00 91.00 93 THR A N 1
ATOM 737 C CA . THR A 1 93 ? 16.939 0.441 -37.702 1.00 91.00 93 THR A CA 1
ATOM 738 C C . THR A 1 93 ? 15.562 0.870 -37.229 1.00 91.00 93 THR A C 1
ATOM 740 O O . THR A 1 93 ? 15.221 2.048 -37.309 1.00 91.00 93 THR A O 1
ATOM 743 N N . ASP A 1 94 ? 14.803 -0.086 -36.709 1.00 89.81 94 ASP A N 1
ATOM 744 C CA . ASP A 1 94 ? 13.469 0.099 -36.166 1.00 89.81 94 ASP A CA 1
ATOM 745 C C . ASP A 1 94 ? 13.196 -0.964 -35.091 1.00 89.81 94 ASP A C 1
ATOM 747 O O . ASP A 1 94 ? 13.940 -1.939 -34.928 1.00 89.81 94 ASP A O 1
ATOM 751 N N . VAL A 1 95 ? 12.153 -0.715 -34.300 1.00 90.88 95 VAL A N 1
ATOM 752 C CA . VAL A 1 95 ? 11.633 -1.661 -33.314 1.00 90.88 95 VAL A CA 1
ATOM 753 C C . VAL A 1 95 ? 10.127 -1.730 -33.495 1.00 90.88 95 VAL A C 1
ATOM 755 O O . VAL A 1 95 ? 9.435 -0.726 -33.318 1.00 90.88 95 VAL A O 1
ATOM 758 N N . THR A 1 96 ? 9.619 -2.912 -33.825 1.00 92.88 96 THR A N 1
ATOM 759 C CA . THR A 1 96 ? 8.182 -3.175 -33.927 1.00 92.88 96 THR A CA 1
ATOM 760 C C . THR A 1 96 ? 7.715 -3.846 -32.645 1.00 92.88 96 THR A C 1
ATOM 762 O O . THR A 1 96 ? 8.185 -4.928 -32.304 1.00 92.88 96 THR A O 1
ATOM 765 N N . MET A 1 97 ? 6.798 -3.204 -31.920 1.00 93.88 97 MET A N 1
ATOM 766 C CA . MET A 1 97 ? 6.225 -3.752 -30.690 1.00 93.88 97 MET A CA 1
ATOM 767 C C . MET A 1 97 ? 4.793 -4.224 -30.927 1.00 93.88 97 MET A C 1
ATOM 769 O O . MET A 1 97 ? 3.943 -3.450 -31.363 1.00 93.88 97 MET A O 1
ATOM 773 N N . ILE A 1 98 ? 4.521 -5.477 -30.579 1.00 92.50 98 ILE A N 1
ATOM 774 C CA . ILE A 1 98 ? 3.197 -6.095 -30.609 1.00 92.50 98 ILE A CA 1
ATOM 775 C C . ILE A 1 98 ? 2.790 -6.373 -29.164 1.00 92.50 98 ILE A C 1
ATOM 777 O O . ILE A 1 98 ? 3.523 -7.020 -28.418 1.00 92.50 98 ILE A O 1
ATOM 781 N N . ARG A 1 99 ? 1.620 -5.874 -28.756 1.00 89.69 99 ARG A N 1
ATOM 782 C CA . ARG A 1 99 ? 1.066 -6.096 -27.416 1.00 89.69 99 ARG A CA 1
ATOM 783 C C . ARG A 1 99 ? -0.178 -6.971 -27.510 1.00 89.69 99 ARG A C 1
ATOM 785 O O . ARG A 1 99 ? -1.211 -6.507 -27.985 1.00 89.69 99 ARG A O 1
ATOM 792 N N . THR A 1 100 ? -0.077 -8.196 -27.009 1.00 86.81 100 THR A N 1
ATOM 793 C CA . THR A 1 100 ? -1.209 -9.113 -26.812 1.00 86.81 100 THR A CA 1
ATOM 794 C C . THR A 1 100 ? -1.259 -9.521 -25.336 1.00 86.81 100 THR A C 1
ATOM 796 O O . THR A 1 100 ? -1.437 -8.656 -24.478 1.00 86.81 100 THR A O 1
ATOM 799 N N . GLU A 1 101 ? -1.051 -10.799 -25.020 1.00 87.25 101 GLU A N 1
ATOM 800 C CA . GLU A 1 101 ? -0.877 -11.315 -23.654 1.00 87.25 101 GLU A CA 1
ATOM 801 C C . GLU A 1 101 ? 0.515 -10.986 -23.094 1.00 87.25 101 GLU A C 1
ATOM 803 O O . GLU A 1 101 ? 0.704 -10.823 -21.889 1.00 87.25 101 GLU A O 1
ATOM 808 N N . GLN A 1 102 ? 1.492 -10.851 -23.991 1.00 91.38 102 GLN A N 1
ATOM 809 C CA . GLN A 1 102 ? 2.866 -10.447 -23.720 1.00 91.38 102 GLN A CA 1
ATOM 810 C C . GLN A 1 102 ? 3.253 -9.343 -24.712 1.00 91.38 102 GLN A C 1
ATOM 812 O O . GLN A 1 102 ? 2.612 -9.152 -25.751 1.00 91.38 102 GLN A O 1
ATOM 817 N N . ILE A 1 103 ? 4.274 -8.567 -24.375 1.00 92.94 103 ILE A N 1
ATOM 818 C CA . ILE A 1 103 ? 4.870 -7.587 -25.277 1.00 92.94 103 ILE A CA 1
ATOM 819 C C . ILE A 1 103 ? 5.965 -8.315 -26.057 1.00 92.94 103 ILE A C 1
ATOM 821 O O . ILE A 1 103 ? 6.948 -8.772 -25.478 1.00 92.94 103 ILE A O 1
ATOM 825 N N . THR A 1 104 ? 5.784 -8.423 -27.370 1.00 93.88 104 THR A N 1
ATOM 826 C CA . THR A 1 104 ? 6.802 -8.938 -28.291 1.00 93.88 104 THR A CA 1
ATOM 827 C C . THR A 1 104 ? 7.428 -7.758 -29.020 1.00 93.88 104 THR A C 1
ATOM 829 O O . THR A 1 104 ? 6.725 -6.996 -29.683 1.00 93.88 104 THR A O 1
ATOM 832 N N . ALA A 1 105 ? 8.736 -7.573 -28.877 1.00 94.50 105 ALA A N 1
ATOM 833 C CA . ALA A 1 105 ? 9.499 -6.530 -29.545 1.00 94.50 105 ALA A CA 1
ATOM 834 C C . ALA A 1 105 ? 10.437 -7.157 -30.583 1.00 94.50 105 ALA A C 1
ATOM 836 O O . ALA A 1 105 ? 11.401 -7.836 -30.234 1.00 94.50 105 ALA A O 1
ATOM 837 N N . HIS A 1 106 ? 10.158 -6.898 -31.857 1.00 93.44 106 HIS A N 1
ATOM 838 C CA . HIS A 1 106 ? 11.025 -7.238 -32.980 1.00 93.44 106 HIS A CA 1
ATOM 839 C C . HIS A 1 106 ? 11.983 -6.077 -33.226 1.00 93.44 106 HIS A C 1
ATOM 841 O O . HIS A 1 106 ? 11.560 -4.970 -33.559 1.00 93.44 106 HIS A O 1
ATOM 847 N N . VAL A 1 107 ? 13.274 -6.310 -33.024 1.00 93.56 107 VAL A N 1
ATOM 848 C CA . VAL A 1 107 ? 14.344 -5.332 -33.211 1.00 93.56 107 VAL A CA 1
ATOM 849 C C . VAL A 1 107 ? 15.048 -5.638 -34.522 1.00 93.56 107 VAL A C 1
ATOM 851 O O . VAL A 1 107 ? 15.663 -6.695 -34.665 1.00 93.56 107 VAL A O 1
ATOM 854 N N . ARG A 1 108 ? 15.011 -4.696 -35.465 1.00 92.50 108 ARG A N 1
ATOM 855 C CA . ARG A 1 108 ? 15.752 -4.807 -36.721 1.00 92.50 108 ARG A CA 1
ATOM 856 C C . ARG A 1 108 ? 17.071 -4.066 -36.612 1.00 92.50 108 ARG A C 1
ATOM 858 O O . ARG A 1 108 ? 17.103 -2.853 -36.398 1.00 92.50 108 ARG A O 1
ATOM 865 N N . LEU A 1 109 ? 18.174 -4.774 -36.803 1.00 89.69 109 LEU A N 1
ATOM 866 C CA . LEU A 1 109 ? 19.512 -4.195 -36.761 1.00 89.69 109 LEU A CA 1
ATOM 867 C C . LEU A 1 109 ? 19.943 -3.672 -38.134 1.00 89.69 109 LEU A C 1
ATOM 869 O O . LEU A 1 109 ? 19.472 -4.106 -39.191 1.00 89.69 109 LEU A O 1
ATOM 873 N N . ARG A 1 110 ? 20.867 -2.712 -38.127 1.00 81.56 110 ARG A N 1
ATOM 874 C CA . ARG A 1 110 ? 21.578 -2.265 -39.326 1.00 81.56 110 ARG A CA 1
ATOM 875 C C . ARG A 1 110 ? 22.430 -3.436 -39.822 1.00 81.56 110 ARG A C 1
ATOM 877 O O . ARG A 1 110 ? 23.308 -3.907 -39.112 1.00 81.56 110 ARG A O 1
ATOM 884 N N . GLY A 1 111 ? 22.112 -3.947 -41.011 1.00 79.38 111 GLY A N 1
ATOM 885 C CA . GLY A 1 111 ? 22.667 -5.203 -41.538 1.00 79.38 111 GLY A CA 1
ATOM 886 C C . GLY A 1 111 ? 21.629 -6.306 -41.767 1.00 79.38 111 GLY A C 1
ATOM 887 O O . GLY A 1 111 ? 21.985 -7.379 -42.237 1.00 79.38 111 GLY A O 1
ATOM 888 N N . GLY A 1 112 ? 20.349 -6.051 -41.470 1.00 81.69 112 GLY A N 1
ATOM 889 C CA . GLY A 1 112 ? 19.237 -6.940 -41.831 1.00 81.69 112 GLY A CA 1
ATOM 890 C C . GLY A 1 112 ? 18.966 -8.075 -40.843 1.00 81.69 112 GLY A C 1
ATOM 891 O O . GLY A 1 112 ? 17.994 -8.797 -41.030 1.00 81.69 112 GLY A O 1
ATOM 892 N N . GLN A 1 113 ? 19.773 -8.208 -39.787 1.00 86.12 113 GLN A N 1
ATOM 893 C CA . GLN A 1 113 ? 19.495 -9.136 -38.693 1.00 86.12 113 GLN A CA 1
ATOM 894 C C . GLN A 1 113 ? 18.257 -8.692 -37.906 1.00 86.12 113 GLN A C 1
ATOM 896 O O . GLN A 1 113 ? 18.053 -7.498 -37.668 1.00 86.12 113 GLN A O 1
ATOM 901 N N . GLU A 1 114 ? 17.461 -9.664 -37.476 1.00 90.44 114 GLU A N 1
ATOM 902 C CA . GLU A 1 114 ? 16.271 -9.459 -36.657 1.00 90.44 114 GLU A CA 1
ATOM 903 C C . GLU A 1 114 ? 16.432 -10.186 -35.322 1.00 90.44 114 GLU A C 1
ATOM 905 O O . GLU A 1 114 ? 16.902 -11.324 -35.267 1.00 90.44 114 GLU A O 1
ATOM 910 N N . HIS A 1 115 ? 16.038 -9.523 -34.239 1.00 91.00 115 HIS A N 1
ATOM 911 C CA . HIS A 1 115 ? 16.039 -10.099 -32.905 1.00 91.00 115 HIS A CA 1
ATOM 912 C C . HIS A 1 115 ? 14.667 -9.938 -32.261 1.00 91.00 115 HIS A C 1
ATOM 914 O O . HIS A 1 115 ? 14.095 -8.852 -32.285 1.00 91.00 115 HIS A O 1
ATOM 920 N N . THR A 1 116 ? 14.138 -11.010 -31.673 1.00 92.44 116 THR A N 1
ATOM 921 C CA . THR A 1 116 ? 12.820 -10.995 -31.029 1.00 92.44 116 THR A CA 1
ATOM 922 C C . THR A 1 116 ? 12.986 -11.068 -29.520 1.00 92.44 116 THR A C 1
ATOM 924 O O . THR A 1 116 ? 13.593 -12.002 -29.002 1.00 92.44 116 THR A O 1
ATOM 927 N N . LEU A 1 117 ? 12.428 -10.085 -28.820 1.00 92.75 117 LEU A N 1
ATOM 928 C CA . LEU A 1 117 ? 12.375 -10.029 -27.365 1.00 92.75 117 LEU A CA 1
ATOM 929 C C . LEU A 1 117 ? 10.932 -10.222 -26.909 1.00 92.75 117 LEU A C 1
ATOM 931 O O . LEU A 1 117 ? 10.025 -9.575 -27.428 1.00 92.75 117 LEU A O 1
ATOM 935 N N . VAL A 1 118 ? 10.725 -11.083 -25.918 1.00 92.19 118 VAL A N 1
ATOM 936 C CA . VAL A 1 118 ? 9.406 -11.347 -25.336 1.00 92.19 118 VAL A CA 1
ATOM 937 C C . VAL A 1 118 ? 9.439 -10.953 -23.866 1.00 92.19 118 VAL A C 1
ATOM 939 O O . VAL A 1 118 ? 10.332 -11.368 -23.128 1.00 92.19 118 VAL A O 1
ATOM 942 N N . MET A 1 119 ? 8.485 -10.128 -23.438 1.00 92.44 119 MET A N 1
ATOM 943 C CA . MET A 1 119 ? 8.392 -9.648 -22.060 1.00 92.44 119 MET A CA 1
ATOM 944 C C . MET A 1 119 ? 6.936 -9.603 -21.582 1.00 92.44 119 MET A C 1
ATOM 946 O O . MET A 1 119 ? 6.034 -9.344 -22.380 1.00 92.44 119 MET A O 1
ATOM 950 N N . PRO A 1 120 ? 6.666 -9.848 -20.289 1.00 91.25 120 PRO A N 1
ATOM 951 C CA . PRO A 1 120 ? 5.304 -9.812 -19.774 1.00 91.25 120 PRO A CA 1
ATOM 952 C C . PRO A 1 120 ? 4.719 -8.400 -19.873 1.00 91.25 120 PRO A C 1
ATOM 954 O O . PRO A 1 120 ? 5.434 -7.399 -19.772 1.00 91.25 120 PRO A O 1
ATOM 957 N N . VAL A 1 121 ? 3.398 -8.312 -20.038 1.00 86.69 121 VAL A N 1
ATOM 958 C CA . VAL A 1 121 ? 2.700 -7.028 -19.920 1.00 86.69 121 VAL A CA 1
ATOM 959 C C . VAL A 1 121 ? 2.862 -6.536 -18.476 1.00 86.69 121 VAL A C 1
ATOM 961 O O . VAL A 1 121 ? 2.572 -7.293 -17.546 1.00 86.69 121 VAL A O 1
ATOM 964 N N . PRO A 1 122 ? 3.327 -5.292 -18.254 1.00 84.06 122 PRO A N 1
ATOM 965 C CA . PRO A 1 122 ? 3.444 -4.760 -16.907 1.00 84.06 122 PRO A CA 1
ATOM 966 C C . PRO A 1 122 ? 2.067 -4.708 -16.248 1.00 84.06 122 PRO A C 1
ATOM 968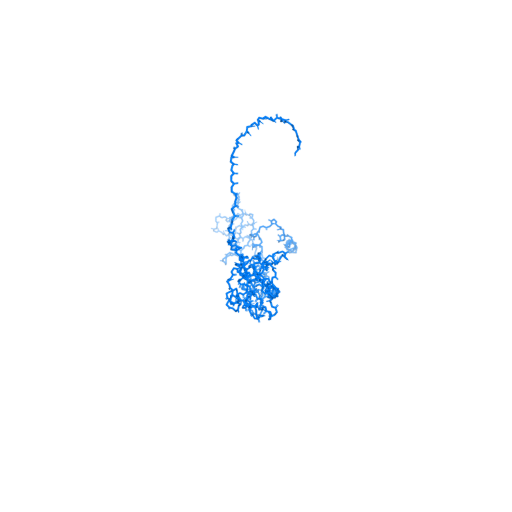 O O . PRO A 1 122 ? 1.060 -4.417 -16.902 1.00 84.06 122 PRO A O 1
ATOM 971 N N . LEU A 1 123 ? 2.039 -4.959 -14.940 1.00 85.00 123 LEU A N 1
ATOM 972 C CA . LEU A 1 123 ? 0.827 -4.821 -14.141 1.00 85.00 123 LEU A CA 1
ATOM 973 C C . LEU A 1 123 ? 0.232 -3.419 -14.325 1.00 85.00 123 LEU A C 1
ATOM 975 O O . LEU A 1 123 ? 0.949 -2.417 -14.409 1.00 85.00 123 LEU A O 1
ATOM 979 N N . ALA A 1 124 ? -1.096 -3.343 -14.385 1.00 85.06 124 ALA A N 1
ATOM 980 C CA . ALA A 1 124 ? -1.794 -2.072 -14.455 1.00 85.06 124 ALA A CA 1
ATOM 981 C C . ALA A 1 124 ? -1.466 -1.223 -13.218 1.00 85.06 124 ALA A C 1
ATOM 983 O O . ALA A 1 124 ? -1.247 -1.744 -12.124 1.00 85.06 124 ALA A O 1
ATOM 984 N N . SER A 1 125 ? -1.481 0.105 -13.355 1.00 84.25 125 SER A N 1
ATOM 985 C CA . SER A 1 125 ? -1.089 1.001 -12.258 1.00 84.25 125 SER A CA 1
ATOM 986 C C . SER A 1 125 ? -1.886 0.778 -10.970 1.00 84.25 125 SER A C 1
ATOM 988 O O . SER A 1 125 ? -1.345 0.970 -9.887 1.00 84.25 125 SER A O 1
ATOM 990 N N . TRP A 1 126 ? -3.151 0.363 -11.062 1.00 83.50 126 TRP A N 1
ATOM 991 C CA . TRP A 1 126 ? -3.959 0.035 -9.888 1.00 83.50 126 TRP A CA 1
ATOM 992 C C . TRP A 1 126 ? -3.535 -1.286 -9.230 1.00 83.50 126 TRP A C 1
ATOM 994 O O . TRP A 1 126 ? -3.547 -1.352 -8.009 1.00 83.50 126 TRP A O 1
ATOM 1004 N N . GLN A 1 127 ? -3.101 -2.288 -10.007 1.00 86.56 127 GLN A N 1
ATOM 1005 C CA . GLN A 1 127 ? -2.592 -3.569 -9.494 1.00 86.56 127 GLN A CA 1
ATOM 1006 C C . GLN A 1 127 ? -1.281 -3.364 -8.736 1.00 86.56 127 GLN A C 1
ATOM 1008 O O . GLN A 1 127 ? -1.092 -3.938 -7.674 1.00 86.56 127 GLN A O 1
ATOM 1013 N N . ILE A 1 128 ? -0.404 -2.490 -9.243 1.00 84.25 128 ILE A N 1
ATOM 1014 C CA . ILE A 1 128 ? 0.853 -2.132 -8.565 1.00 84.25 128 ILE A CA 1
ATOM 1015 C C . ILE A 1 128 ? 0.573 -1.446 -7.223 1.00 84.25 128 ILE A C 1
ATOM 1017 O O . ILE A 1 128 ? 1.270 -1.684 -6.246 1.00 84.25 128 ILE A O 1
ATOM 1021 N N . ARG A 1 129 ? -0.450 -0.587 -7.173 1.00 85.31 129 ARG A N 1
ATOM 1022 C CA . ARG A 1 129 ? -0.833 0.158 -5.964 1.00 85.31 129 ARG A CA 1
ATOM 1023 C C . ARG A 1 129 ? -1.729 -0.641 -5.023 1.00 85.31 129 ARG A C 1
ATOM 1025 O O . ARG A 1 129 ? -2.060 -0.149 -3.944 1.00 85.31 129 ARG A O 1
ATOM 1032 N N . GLN A 1 130 ? -2.168 -1.827 -5.435 1.00 87.31 130 GLN A N 1
ATOM 1033 C CA . GLN A 1 130 ? -3.055 -2.654 -4.643 1.00 87.31 130 GLN A CA 1
ATOM 1034 C C . GLN A 1 130 ? -2.289 -3.192 -3.438 1.00 87.31 130 GLN A C 1
ATOM 1036 O O . GLN A 1 130 ? -1.205 -3.755 -3.568 1.00 87.31 130 GLN A O 1
ATOM 1041 N N . THR A 1 131 ? -2.854 -3.011 -2.246 1.00 86.12 131 THR A N 1
ATOM 1042 C CA . THR A 1 131 ? -2.272 -3.587 -1.035 1.00 86.12 131 THR A CA 1
ATOM 1043 C C . THR A 1 131 ? -2.235 -5.115 -1.155 1.00 86.12 131 THR A C 1
ATOM 1045 O O . THR A 1 131 ? -3.266 -5.695 -1.513 1.00 86.12 131 THR A O 1
ATOM 1048 N N . PRO A 1 132 ? -1.101 -5.771 -0.836 1.00 86.00 132 PRO A N 1
ATOM 1049 C CA . PRO A 1 132 ? -0.994 -7.226 -0.870 1.00 86.00 132 PRO A CA 1
ATOM 1050 C C . PRO A 1 132 ? -2.077 -7.908 -0.029 1.00 86.00 132 PRO A C 1
ATOM 1052 O O . PRO A 1 132 ? -2.398 -7.453 1.073 1.00 86.00 132 PRO A O 1
ATOM 1055 N N . ALA A 1 133 ? -2.609 -9.028 -0.525 1.00 89.38 133 ALA A N 1
ATOM 1056 C CA . ALA A 1 133 ? -3.672 -9.774 0.151 1.00 89.38 133 ALA A CA 1
ATOM 1057 C C . ALA A 1 133 ? -3.265 -10.240 1.561 1.00 89.38 133 ALA A C 1
ATOM 1059 O O . ALA A 1 133 ? -4.098 -10.279 2.461 1.00 89.38 133 ALA A O 1
ATOM 1060 N N . GLU A 1 134 ? -1.980 -10.524 1.784 1.00 90.31 134 GLU A N 1
ATOM 1061 C CA . GLU A 1 134 ? -1.445 -10.898 3.099 1.00 90.31 134 GLU A CA 1
ATOM 1062 C C . GLU A 1 134 ? -1.661 -9.807 4.157 1.00 90.31 134 GLU A C 1
ATOM 1064 O O . GLU A 1 134 ? -2.091 -10.099 5.275 1.00 90.31 134 GLU A O 1
ATOM 1069 N N . VAL A 1 135 ? -1.442 -8.539 3.796 1.00 89.94 135 VAL A N 1
ATOM 1070 C CA . VAL A 1 135 ? -1.661 -7.397 4.696 1.00 89.94 135 VAL A CA 1
ATOM 1071 C C . VAL A 1 135 ? -3.151 -7.234 4.986 1.00 89.94 135 VAL A C 1
ATOM 1073 O O . VAL A 1 135 ? -3.534 -7.011 6.132 1.00 89.94 135 VAL A O 1
ATOM 1076 N N . VAL A 1 136 ? -4.006 -7.399 3.971 1.00 93.12 136 VAL A N 1
ATOM 1077 C CA . VAL A 1 136 ? -5.469 -7.340 4.135 1.00 93.12 136 VAL A CA 1
ATOM 1078 C C . VAL A 1 136 ? -5.956 -8.441 5.080 1.00 93.12 136 VAL A C 1
ATOM 1080 O O . VAL A 1 136 ? -6.698 -8.146 6.012 1.00 93.12 136 VAL A O 1
ATOM 1083 N N . ASN A 1 137 ? -5.484 -9.677 4.908 1.00 93.56 137 ASN A N 1
ATOM 1084 C CA . ASN A 1 137 ? -5.825 -10.808 5.777 1.00 93.56 137 ASN A CA 1
ATOM 1085 C C . ASN A 1 137 ? -5.302 -10.622 7.208 1.00 93.56 137 ASN A C 1
ATOM 1087 O O . ASN A 1 137 ? -5.937 -11.046 8.173 1.00 93.56 137 ASN A O 1
ATOM 1091 N N . THR A 1 138 ? -4.143 -9.981 7.361 1.00 93.69 138 THR A N 1
ATOM 1092 C CA . THR A 1 138 ? -3.593 -9.648 8.680 1.00 93.69 138 THR A CA 1
ATOM 1093 C C . THR A 1 138 ? -4.465 -8.607 9.378 1.00 93.69 138 THR A C 1
ATOM 1095 O O . THR A 1 138 ? -4.825 -8.799 10.536 1.00 93.69 138 THR A O 1
ATOM 1098 N N . ILE A 1 139 ? -4.878 -7.550 8.669 1.00 93.81 139 ILE A N 1
ATOM 1099 C CA . ILE A 1 139 ? -5.839 -6.561 9.183 1.00 93.81 139 ILE A CA 1
ATOM 1100 C C . ILE A 1 139 ? -7.153 -7.244 9.565 1.00 93.81 139 ILE A C 1
ATOM 1102 O O . ILE A 1 139 ? -7.676 -6.987 10.645 1.00 93.81 139 ILE A O 1
ATOM 1106 N N . ASP A 1 140 ? -7.668 -8.123 8.705 1.00 95.31 140 ASP A N 1
ATOM 1107 C CA . ASP A 1 140 ? -8.917 -8.844 8.940 1.00 95.31 140 ASP A CA 1
ATOM 1108 C C . ASP A 1 140 ? -8.880 -9.658 10.237 1.00 95.31 140 ASP A C 1
ATOM 1110 O O . ASP A 1 140 ? -9.820 -9.595 11.020 1.00 95.31 140 ASP A O 1
ATOM 1114 N N . ARG A 1 141 ? -7.768 -10.341 10.520 1.00 95.19 141 ARG A N 1
ATOM 1115 C CA . ARG A 1 141 ? -7.580 -11.085 11.772 1.00 95.19 141 ARG A CA 1
ATOM 1116 C C . ARG A 1 141 ? -7.430 -10.168 12.986 1.00 95.19 141 ARG A C 1
ATOM 1118 O O . ARG A 1 141 ? -8.012 -10.423 14.032 1.00 95.19 141 ARG A O 1
ATOM 1125 N N . LEU A 1 142 ? -6.648 -9.094 12.868 1.00 95.25 142 LEU A N 1
ATOM 1126 C CA . LEU A 1 142 ? -6.405 -8.187 13.995 1.00 95.25 142 LEU A CA 1
ATOM 1127 C C . LEU A 1 142 ? -7.661 -7.393 14.393 1.00 95.25 142 LEU A C 1
ATOM 1129 O O . LEU A 1 142 ? -7.785 -6.997 15.549 1.00 95.25 142 LEU A O 1
ATOM 1133 N N . LEU A 1 143 ? -8.610 -7.194 13.471 1.00 94.56 143 LEU A N 1
ATOM 1134 C CA . LEU A 1 143 ? -9.889 -6.528 13.742 1.00 94.56 143 LEU A CA 1
ATOM 1135 C C . LEU A 1 143 ? -10.782 -7.267 14.750 1.00 94.56 143 LEU A C 1
ATOM 1137 O O . LEU A 1 143 ? -11.748 -6.666 15.222 1.00 94.56 143 LEU A O 1
ATOM 1141 N N . ASP A 1 144 ? -10.495 -8.522 15.100 1.00 92.25 144 ASP A N 1
ATOM 1142 C CA . ASP A 1 144 ? -11.253 -9.252 16.125 1.00 92.25 144 ASP A CA 1
ATOM 1143 C C . ASP A 1 144 ? -10.975 -8.734 17.544 1.00 92.25 144 ASP A C 1
ATOM 1145 O O . ASP A 1 144 ? -11.896 -8.638 18.361 1.00 92.25 144 ASP A O 1
ATOM 1149 N N . ASP A 1 145 ? -9.737 -8.317 17.821 1.00 91.62 145 ASP A N 1
ATOM 1150 C CA . ASP A 1 145 ? -9.287 -7.954 19.172 1.00 91.62 145 ASP A CA 1
ATOM 1151 C C . ASP A 1 145 ? -8.704 -6.536 19.288 1.00 91.62 145 ASP A C 1
ATOM 1153 O O . ASP A 1 145 ? -8.537 -6.041 20.405 1.00 91.62 145 ASP A O 1
ATOM 1157 N N . HIS A 1 146 ? -8.423 -5.859 18.170 1.00 93.75 146 HIS A N 1
ATOM 1158 C CA . HIS A 1 146 ? -7.733 -4.568 18.157 1.00 93.75 146 HIS A CA 1
ATOM 1159 C C . HIS A 1 146 ? -8.511 -3.466 17.428 1.00 93.75 146 HIS A C 1
ATOM 1161 O O . HIS A 1 146 ? -9.225 -3.704 16.450 1.00 93.75 146 HIS A O 1
ATOM 1167 N N . THR A 1 147 ? -8.326 -2.218 17.874 1.00 94.75 147 THR A N 1
ATOM 1168 C CA . THR A 1 147 ? -8.862 -1.037 17.179 1.00 94.75 147 THR A CA 1
ATOM 1169 C C . THR A 1 147 ? -8.023 -0.663 15.956 1.00 94.75 147 THR A C 1
ATOM 1171 O O . THR A 1 147 ? -6.857 -1.037 15.852 1.00 94.75 147 THR A O 1
ATOM 1174 N N . ASP A 1 148 ? -8.580 0.142 15.043 1.00 94.12 148 ASP A N 1
ATOM 1175 C CA . ASP A 1 148 ? -7.868 0.598 13.838 1.00 94.12 148 ASP A CA 1
ATOM 1176 C C . ASP A 1 148 ? -6.513 1.271 14.175 1.00 94.12 148 ASP A C 1
ATOM 1178 O O . ASP A 1 148 ? -5.546 1.107 13.429 1.00 94.12 148 ASP A O 1
ATOM 1182 N N . ALA A 1 149 ? -6.425 2.018 15.287 1.00 94.19 149 ALA A N 1
ATOM 1183 C CA . ALA A 1 149 ? -5.173 2.622 15.748 1.00 94.19 149 ALA A CA 1
ATOM 1184 C C . ALA A 1 149 ? -4.149 1.589 16.235 1.00 94.19 149 ALA A C 1
ATOM 1186 O O . ALA A 1 149 ? -3.001 1.620 15.798 1.00 94.19 149 ALA A O 1
ATOM 1187 N N . GLN A 1 150 ? -4.577 0.633 17.060 1.00 94.69 150 GLN A N 1
ATOM 1188 C CA . GLN A 1 150 ? -3.714 -0.446 17.548 1.00 94.69 150 GLN A CA 1
ATOM 1189 C C . GLN A 1 150 ? -3.213 -1.328 16.398 1.00 94.69 150 GLN A C 1
ATOM 1191 O O . GLN A 1 150 ? -2.048 -1.708 16.362 1.00 94.69 150 GLN A O 1
ATOM 1196 N N . ILE A 1 151 ? -4.068 -1.605 15.411 1.00 94.81 151 ILE A N 1
ATOM 1197 C CA . ILE A 1 151 ? -3.689 -2.346 14.202 1.00 94.81 151 ILE A CA 1
ATOM 1198 C C . ILE A 1 151 ? -2.592 -1.604 13.438 1.00 94.81 151 ILE A C 1
ATOM 1200 O O . ILE A 1 151 ? -1.625 -2.222 12.998 1.00 94.81 151 ILE A O 1
ATOM 1204 N N . ALA A 1 152 ? -2.717 -0.284 13.286 1.00 94.94 152 ALA A N 1
ATOM 1205 C CA . ALA A 1 152 ? -1.696 0.516 12.619 1.00 94.94 152 ALA A CA 1
ATOM 1206 C C . ALA A 1 152 ? -0.348 0.471 13.359 1.00 94.94 152 ALA A C 1
ATOM 1208 O O . ALA A 1 152 ? 0.693 0.337 12.717 1.00 94.94 152 ALA A O 1
ATOM 1209 N N . GLU A 1 153 ? -0.364 0.529 14.693 1.00 94.75 153 GLU A N 1
ATOM 1210 C CA . GLU A 1 153 ? 0.839 0.392 15.523 1.00 94.75 153 GLU A CA 1
ATOM 1211 C C . GLU A 1 153 ? 1.488 -0.988 15.358 1.00 94.75 153 GLU A C 1
ATOM 1213 O O . GLU A 1 153 ? 2.690 -1.068 15.102 1.00 94.75 153 GLU A O 1
ATOM 1218 N N . ILE A 1 154 ? 0.697 -2.066 15.412 1.00 94.25 154 ILE A N 1
ATOM 1219 C CA . ILE A 1 154 ? 1.176 -3.446 15.229 1.00 94.25 154 ILE A CA 1
ATOM 1220 C C . ILE A 1 154 ? 1.809 -3.623 13.844 1.00 94.25 154 ILE A C 1
ATOM 1222 O O . ILE A 1 154 ? 2.924 -4.130 13.732 1.00 94.25 154 ILE A O 1
ATOM 1226 N N . LEU A 1 155 ? 1.131 -3.178 12.784 1.00 92.56 155 LEU A N 1
ATOM 1227 C CA . LEU A 1 155 ? 1.621 -3.328 11.411 1.00 92.56 155 LEU A CA 1
ATOM 1228 C C . LEU A 1 155 ? 2.865 -2.475 11.142 1.00 92.56 155 LEU A C 1
ATOM 1230 O O . LEU A 1 155 ? 3.782 -2.924 10.454 1.00 92.56 155 LEU A O 1
ATOM 1234 N N . THR A 1 156 ? 2.927 -1.274 11.720 1.00 93.25 156 THR A N 1
ATOM 1235 C CA . THR A 1 156 ? 4.123 -0.425 11.64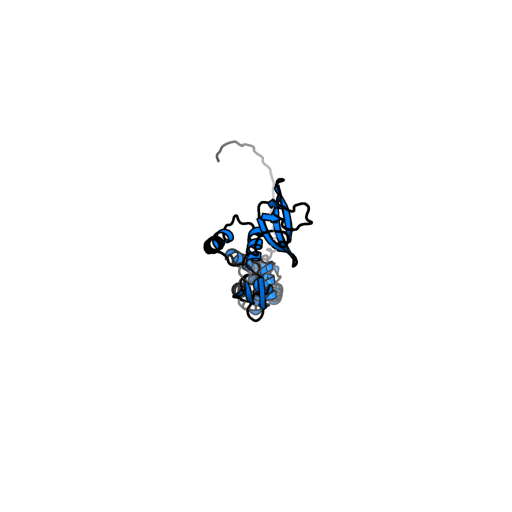7 1.00 93.25 156 THR A CA 1
ATOM 1236 C C . THR A 1 156 ? 5.299 -1.075 12.372 1.00 93.25 156 THR A C 1
ATOM 1238 O O . THR A 1 156 ? 6.400 -1.112 11.827 1.00 93.25 156 THR A O 1
ATOM 1241 N N . ALA A 1 157 ? 5.075 -1.643 13.562 1.00 91.31 157 ALA A N 1
ATOM 1242 C CA . ALA A 1 157 ? 6.106 -2.353 14.318 1.00 91.31 157 ALA A CA 1
ATOM 1243 C C . ALA A 1 157 ? 6.615 -3.611 13.590 1.00 91.31 157 ALA A C 1
ATOM 1245 O O . ALA A 1 157 ? 7.786 -3.961 13.704 1.00 91.31 157 ALA A O 1
ATOM 1246 N N . GLN A 1 158 ? 5.761 -4.261 12.796 1.00 90.62 158 GLN A N 1
ATOM 1247 C CA . GLN A 1 158 ? 6.123 -5.397 11.942 1.00 90.62 158 GLN A CA 1
ATOM 1248 C C . GLN A 1 158 ? 6.851 -4.994 10.645 1.00 90.62 158 GLN A C 1
ATOM 1250 O O . GLN A 1 158 ? 7.201 -5.868 9.853 1.00 90.62 158 GLN A O 1
ATOM 1255 N N . GLY A 1 159 ? 7.068 -3.696 10.398 1.00 87.75 159 GLY A N 1
ATOM 1256 C CA . GLY A 1 159 ? 7.725 -3.198 9.185 1.00 87.75 159 GLY A CA 1
ATOM 1257 C C . GLY A 1 159 ? 6.892 -3.362 7.910 1.00 87.75 159 GLY A C 1
ATOM 1258 O O . GLY A 1 159 ? 7.439 -3.322 6.810 1.00 87.75 159 GLY A O 1
ATOM 1259 N N . GLN A 1 160 ? 5.577 -3.563 8.039 1.00 85.94 160 GLN A N 1
ATOM 1260 C CA . GLN A 1 160 ? 4.686 -3.748 6.898 1.00 85.94 160 GLN A CA 1
ATOM 1261 C C . GLN A 1 160 ? 4.419 -2.414 6.192 1.00 85.94 160 GLN A C 1
ATOM 1263 O O . GLN A 1 160 ? 4.221 -1.372 6.824 1.00 85.94 160 GLN A O 1
ATOM 1268 N N . VAL A 1 161 ? 4.369 -2.458 4.862 1.00 86.62 161 VAL A N 1
ATOM 1269 C CA . VAL A 1 161 ? 4.104 -1.293 4.010 1.00 86.62 161 VAL A CA 1
ATOM 1270 C C . VAL A 1 161 ? 2.832 -1.488 3.191 1.00 86.62 161 VAL A C 1
ATOM 1272 O O . VAL A 1 161 ? 2.443 -2.600 2.838 1.00 86.62 161 VAL A O 1
ATOM 1275 N N . SER A 1 162 ? 2.161 -0.381 2.885 1.00 84.19 162 SER A N 1
ATOM 1276 C CA . SER A 1 162 ? 1.031 -0.357 1.951 1.00 84.19 162 SER A CA 1
ATOM 1277 C C . SER A 1 162 ? 1.488 -0.657 0.514 1.00 84.19 162 SER A C 1
ATOM 1279 O O . SER A 1 162 ? 2.665 -0.507 0.195 1.00 84.19 162 SER A O 1
ATOM 1281 N N . GLY A 1 163 ? 0.556 -0.978 -0.394 1.00 79.00 163 GLY A N 1
ATOM 1282 C CA . GLY A 1 163 ? 0.849 -1.182 -1.824 1.00 79.00 163 GLY A CA 1
ATOM 1283 C C . GLY A 1 163 ? 1.489 0.034 -2.517 1.00 79.00 163 GLY A C 1
ATOM 1284 O O . GLY A 1 163 ? 2.169 -0.106 -3.524 1.00 79.00 163 GLY A O 1
ATOM 1285 N N . MET A 1 164 ? 1.348 1.236 -1.947 1.00 82.00 164 MET A N 1
ATOM 1286 C CA . MET A 1 164 ? 2.043 2.452 -2.405 1.00 82.00 164 MET A CA 1
ATOM 1287 C C . MET A 1 164 ? 3.417 2.662 -1.730 1.00 82.00 164 MET A C 1
ATOM 1289 O O . MET A 1 164 ? 3.970 3.758 -1.776 1.00 82.00 164 MET A O 1
ATOM 1293 N N . ASN A 1 165 ? 3.958 1.640 -1.060 1.00 84.00 165 ASN A N 1
ATOM 1294 C CA . ASN A 1 165 ? 5.189 1.700 -0.267 1.00 84.00 165 ASN A CA 1
ATOM 1295 C C . ASN A 1 165 ? 5.166 2.794 0.822 1.00 84.00 165 ASN A C 1
ATOM 1297 O O . ASN A 1 165 ? 6.147 3.497 1.061 1.00 84.00 165 ASN A O 1
ATOM 1301 N N . GLN A 1 166 ? 4.005 2.974 1.454 1.00 84.12 166 GLN A N 1
ATOM 1302 C CA . GLN A 1 166 ? 3.793 3.936 2.539 1.00 84.12 166 GLN A CA 1
ATOM 1303 C C . GLN A 1 166 ? 3.708 3.218 3.886 1.00 84.12 166 GLN A C 1
ATOM 1305 O O . GLN A 1 166 ? 3.192 2.100 3.956 1.00 84.12 166 GLN A O 1
ATOM 1310 N N . SER A 1 167 ? 4.147 3.884 4.956 1.00 86.56 167 SER A N 1
ATOM 1311 C CA . SER A 1 167 ? 3.981 3.396 6.327 1.00 86.56 167 SER A CA 1
ATOM 1312 C C . SER A 1 167 ? 2.501 3.313 6.712 1.00 86.56 167 SER A C 1
ATOM 1314 O O . SER A 1 167 ? 1.715 4.237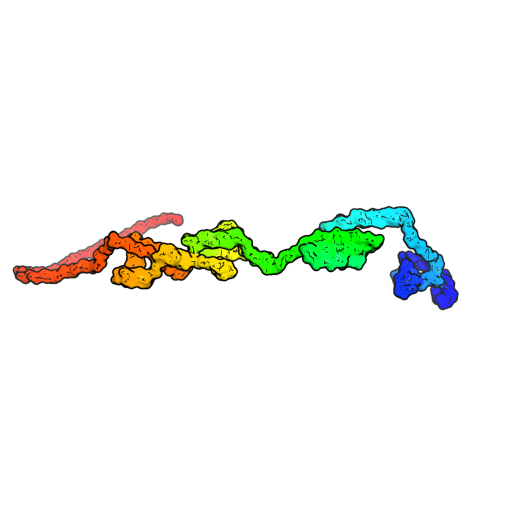 6.466 1.00 86.56 167 SER A O 1
ATOM 1316 N N . ILE A 1 168 ? 2.109 2.183 7.306 1.00 89.44 168 ILE A N 1
ATOM 1317 C CA . ILE A 1 168 ? 0.711 1.881 7.624 1.00 89.44 168 ILE A CA 1
ATOM 1318 C C . ILE A 1 168 ? 0.277 2.656 8.871 1.00 89.44 168 ILE A C 1
ATOM 1320 O O . ILE A 1 168 ? 0.551 2.271 9.996 1.00 89.44 168 ILE A O 1
ATOM 1324 N N . HIS A 1 169 ? -0.470 3.736 8.670 1.00 92.25 169 HIS A N 1
ATOM 1325 C CA . HIS A 1 169 ? -1.095 4.506 9.747 1.00 92.25 169 HIS A CA 1
ATOM 1326 C C . HIS A 1 169 ? -2.621 4.303 9.763 1.00 92.25 169 HIS A C 1
ATOM 1328 O O . HIS A 1 169 ? -3.205 3.745 8.830 1.00 92.25 169 HIS A O 1
ATOM 1334 N N . VAL A 1 170 ? -3.296 4.807 10.802 1.00 94.12 170 VAL A N 1
ATOM 1335 C CA . VAL A 1 170 ? -4.742 4.603 11.052 1.00 94.12 170 VAL A CA 1
ATOM 1336 C C . VAL A 1 170 ? -5.623 4.948 9.841 1.00 94.12 170 VAL A C 1
ATOM 1338 O O . VAL A 1 170 ? -6.616 4.275 9.564 1.00 94.12 170 VAL A O 1
ATOM 1341 N N . GLY A 1 171 ? -5.260 5.993 9.089 1.00 94.00 171 GLY A N 1
ATOM 1342 C CA . GLY A 1 171 ? -5.960 6.407 7.868 1.00 94.00 171 GLY A CA 1
ATOM 1343 C C . GLY A 1 171 ? -5.914 5.352 6.759 1.00 94.00 171 GLY A C 1
ATOM 1344 O O . GLY A 1 171 ? -6.947 5.060 6.153 1.00 94.00 171 GLY A O 1
ATOM 1345 N N . ILE A 1 172 ? -4.749 4.731 6.544 1.00 91.94 172 ILE A N 1
ATOM 1346 C CA . ILE A 1 172 ? -4.568 3.643 5.574 1.00 91.94 172 ILE A CA 1
ATOM 1347 C C . ILE A 1 172 ? -5.362 2.410 6.001 1.00 91.94 172 ILE A C 1
ATOM 1349 O O . ILE A 1 172 ? -6.070 1.847 5.172 1.00 91.94 172 ILE A O 1
ATOM 1353 N N . VAL A 1 173 ? -5.328 2.028 7.282 1.00 93.88 173 VAL A N 1
ATOM 1354 C CA . VAL A 1 173 ? -6.120 0.893 7.792 1.00 93.88 173 VAL A CA 1
ATOM 1355 C C . VAL A 1 173 ? -7.614 1.127 7.547 1.00 93.88 173 VAL A C 1
ATOM 1357 O O . VAL A 1 173 ? -8.291 0.275 6.971 1.00 93.88 173 VAL A O 1
ATOM 1360 N N . LYS A 1 174 ? -8.127 2.323 7.873 1.00 94.19 174 LYS A N 1
ATOM 1361 C CA . LYS A 1 174 ? -9.524 2.708 7.598 1.00 94.19 174 LYS A CA 1
ATOM 1362 C C . LYS A 1 174 ? -9.859 2.670 6.108 1.00 94.19 174 LYS A C 1
ATOM 1364 O O . LYS A 1 174 ? -10.970 2.275 5.754 1.00 94.19 174 LYS A O 1
ATOM 1369 N N . HIS A 1 175 ? -8.932 3.082 5.246 1.00 93.12 175 HIS A N 1
ATOM 1370 C CA . HIS A 1 175 ? -9.107 3.019 3.798 1.00 93.12 175 HIS A CA 1
ATOM 1371 C C . HIS A 1 175 ? -9.162 1.572 3.297 1.00 93.12 175 HIS A C 1
ATOM 1373 O O . HIS A 1 175 ? -10.127 1.216 2.627 1.00 93.12 175 HIS A O 1
ATOM 1379 N N . ILE A 1 176 ? -8.199 0.727 3.683 1.00 92.31 176 ILE A N 1
ATOM 1380 C CA . ILE A 1 176 ? -8.157 -0.699 3.325 1.00 92.31 176 ILE A CA 1
ATOM 1381 C C . ILE A 1 176 ? -9.442 -1.388 3.783 1.00 92.31 176 ILE A C 1
ATOM 1383 O O . ILE A 1 176 ? -10.119 -2.031 2.986 1.00 92.31 176 ILE A O 1
ATOM 1387 N N . ARG A 1 177 ? -9.848 -1.175 5.037 1.00 94.50 177 ARG A N 1
ATOM 1388 C CA . ARG A 1 177 ? -11.079 -1.740 5.593 1.00 94.50 177 ARG A CA 1
ATOM 1389 C C . ARG A 1 177 ? -12.311 -1.385 4.753 1.00 94.50 177 ARG A C 1
ATOM 1391 O O . ARG A 1 177 ? -13.150 -2.242 4.502 1.00 94.50 177 ARG A O 1
ATOM 1398 N N . ARG A 1 178 ? -12.425 -0.128 4.305 1.00 94.06 178 ARG A N 1
ATOM 1399 C CA . ARG A 1 178 ? -13.533 0.334 3.449 1.00 94.06 178 ARG A CA 1
ATOM 1400 C C . ARG A 1 178 ? -13.450 -0.232 2.032 1.00 94.06 178 ARG A C 1
ATOM 1402 O O . ARG A 1 178 ? -14.480 -0.634 1.508 1.00 94.06 178 ARG A O 1
ATOM 1409 N N . ALA A 1 179 ? -12.259 -0.263 1.438 1.00 92.25 179 ALA A N 1
ATOM 1410 C CA . ALA A 1 179 ? -12.033 -0.741 0.075 1.00 92.25 179 ALA A CA 1
ATOM 1411 C C . ALA A 1 179 ? -12.296 -2.249 -0.072 1.00 92.25 179 ALA A C 1
ATOM 1413 O O . ALA A 1 179 ? -12.822 -2.678 -1.091 1.00 92.25 179 ALA A O 1
ATOM 1414 N N . TYR A 1 180 ? -11.972 -3.032 0.959 1.00 91.81 180 TYR A N 1
ATOM 1415 C CA . TYR A 1 180 ? -12.173 -4.484 0.998 1.00 91.81 180 TYR A CA 1
ATOM 1416 C C . TYR A 1 180 ? -13.436 -4.906 1.767 1.00 91.81 180 TYR A C 1
ATOM 1418 O O . TYR A 1 180 ? -13.627 -6.087 2.034 1.00 91.81 180 TYR A O 1
ATOM 1426 N N . HIS A 1 181 ? -14.302 -3.953 2.133 1.00 93.88 181 HIS A N 1
ATOM 1427 C CA . HIS A 1 181 ? -15.564 -4.201 2.844 1.00 93.88 181 HIS A CA 1
ATOM 1428 C C . HIS A 1 181 ? -15.430 -5.035 4.131 1.00 93.88 181 HIS A C 1
ATOM 1430 O O . HIS A 1 181 ? -16.336 -5.780 4.505 1.00 93.88 181 HIS A O 1
ATOM 1436 N N . LEU A 1 182 ? -14.317 -4.879 4.847 1.00 94.88 182 LEU A N 1
ATOM 1437 C CA . LEU A 1 182 ? -14.082 -5.586 6.100 1.00 94.88 182 LEU A CA 1
ATOM 1438 C C . LEU A 1 182 ? -14.964 -4.999 7.216 1.00 94.88 182 LEU A C 1
ATOM 1440 O O . LEU A 1 182 ? -15.037 -3.773 7.410 1.00 94.88 182 LEU A O 1
ATOM 1444 N N . ARG A 1 183 ? -15.609 -5.882 7.989 1.00 94.50 183 ARG A N 1
ATOM 1445 C CA . ARG A 1 183 ? -16.392 -5.495 9.174 1.00 94.50 183 ARG A CA 1
ATOM 1446 C C . ARG A 1 183 ? -15.474 -4.859 10.206 1.00 94.50 183 ARG A C 1
ATOM 1448 O O . ARG A 1 183 ? -14.407 -5.396 10.498 1.00 94.50 183 ARG A O 1
ATOM 1455 N N . SER A 1 184 ? -15.881 -3.719 10.750 1.00 93.56 184 SER A N 1
ATOM 1456 C CA . SER A 1 184 ? -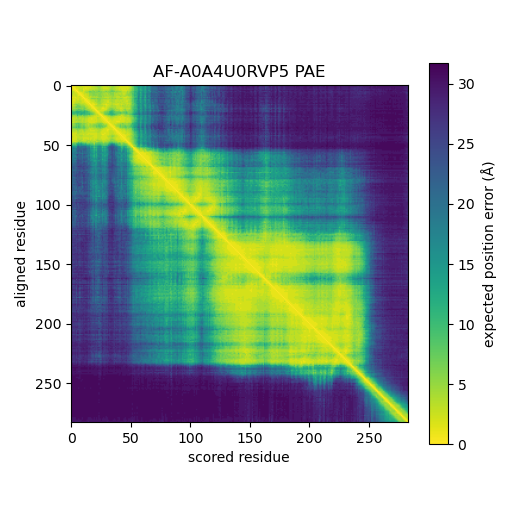15.076 -3.003 11.739 1.00 93.56 184 SER A CA 1
ATOM 1457 C C . SER A 1 184 ? -15.085 -3.703 13.098 1.00 93.56 184 SER A C 1
ATOM 1459 O O . SER A 1 184 ? -16.043 -4.394 13.435 1.00 93.56 184 SER A O 1
ATOM 1461 N N . HIS A 1 185 ? -14.054 -3.459 13.909 1.00 94.12 185 HIS A N 1
ATOM 1462 C CA . HIS A 1 185 ? -13.973 -3.961 15.281 1.00 94.12 185 HIS A CA 1
ATOM 1463 C C . HIS A 1 185 ? -15.275 -3.781 16.104 1.00 94.12 185 HIS A C 1
ATOM 1465 O O . HIS A 1 185 ? -15.783 -4.771 16.630 1.00 94.12 185 HIS A O 1
ATOM 1471 N N . PRO A 1 186 ? -15.931 -2.597 16.151 1.00 92.31 186 PRO A N 1
ATOM 1472 C CA . PRO A 1 186 ? -17.177 -2.446 16.909 1.00 92.31 186 PRO A CA 1
ATOM 1473 C C . PRO A 1 186 ? -18.349 -3.245 16.320 1.00 92.31 186 PRO A C 1
ATOM 1475 O O . PRO A 1 186 ? -19.220 -3.687 17.069 1.00 92.31 186 PRO A O 1
ATOM 1478 N N . GLN A 1 187 ? -18.388 -3.446 14.996 1.00 93.06 187 GLN A N 1
ATOM 1479 C CA . GLN A 1 187 ? -19.405 -4.292 14.364 1.00 93.06 187 GLN A CA 1
ATOM 1480 C C . GLN A 1 187 ? -19.227 -5.747 14.795 1.00 93.06 187 GLN A C 1
ATOM 1482 O O . GLN A 1 187 ? -20.191 -6.359 15.242 1.00 93.06 187 GLN A O 1
ATOM 1487 N N . ARG A 1 188 ? -17.993 -6.261 14.764 1.00 94.06 188 ARG A N 1
ATOM 1488 C CA . ARG A 1 188 ? -17.678 -7.626 15.211 1.0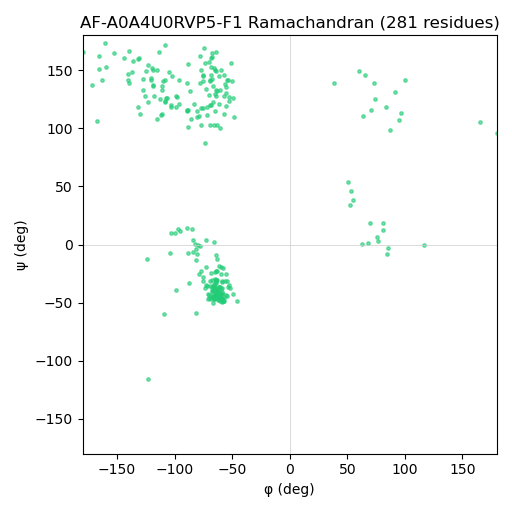0 94.06 188 ARG A CA 1
ATOM 1489 C C . ARG A 1 188 ? -18.012 -7.842 16.684 1.00 94.06 188 ARG A C 1
ATOM 1491 O O . ARG A 1 188 ? -18.650 -8.825 17.036 1.00 94.06 188 ARG A O 1
ATOM 1498 N N . LEU A 1 189 ? -17.672 -6.886 17.549 1.00 93.25 189 LEU A N 1
ATOM 1499 C CA . LEU A 1 189 ? -18.044 -6.940 18.967 1.00 93.25 189 LEU A CA 1
ATOM 1500 C C . LEU A 1 189 ? -19.569 -6.947 19.175 1.00 93.25 189 LEU A C 1
ATOM 1502 O O . LEU A 1 189 ? -20.072 -7.638 20.059 1.00 93.25 189 LEU A O 1
ATOM 1506 N N . THR A 1 190 ? -20.316 -6.207 18.352 1.00 92.31 190 THR A N 1
ATOM 1507 C CA . THR A 1 190 ? -21.787 -6.218 18.395 1.00 92.31 190 THR A CA 1
ATOM 1508 C C . THR A 1 190 ? -22.349 -7.569 17.937 1.00 92.31 190 THR A C 1
ATOM 1510 O O . THR A 1 190 ? -23.289 -8.076 18.542 1.00 92.31 190 THR A O 1
ATOM 1513 N N . GLU A 1 191 ? -21.753 -8.187 16.912 1.00 92.56 191 GLU A N 1
ATOM 1514 C CA . GLU A 1 191 ? -22.103 -9.538 16.443 1.00 92.56 191 GLU A CA 1
ATOM 1515 C C . GLU A 1 191 ? -21.814 -10.619 17.496 1.00 92.56 191 GLU A C 1
ATOM 1517 O O . GLU A 1 191 ? -22.565 -11.585 17.601 1.00 92.56 191 GLU A O 1
ATOM 1522 N N . LEU A 1 192 ? -20.804 -10.414 18.348 1.00 90.81 192 LEU A N 1
ATOM 1523 C CA . LEU A 1 192 ? -20.540 -11.234 19.541 1.00 90.81 192 LEU A CA 1
ATOM 1524 C C . LEU A 1 192 ? -21.550 -10.999 20.685 1.00 90.81 192 LEU A C 1
ATOM 1526 O O . LEU A 1 192 ? -21.400 -11.554 21.774 1.00 90.81 192 LEU A O 1
ATOM 1530 N N . GLY A 1 193 ? -22.573 -10.168 20.470 1.00 91.00 193 GLY A N 1
ATOM 1531 C CA . GLY A 1 193 ? -23.620 -9.879 21.448 1.00 91.00 193 GLY A CA 1
ATOM 1532 C C . GLY A 1 193 ? -23.233 -8.839 22.501 1.00 91.00 193 GLY A C 1
ATOM 1533 O O . GLY A 1 193 ? -23.945 -8.694 23.499 1.00 91.00 193 GLY A O 1
ATOM 1534 N N . MET A 1 194 ? -22.130 -8.104 22.310 1.00 93.81 194 MET A N 1
ATOM 1535 C CA . MET A 1 194 ? -21.796 -6.988 23.193 1.00 93.81 194 MET A CA 1
ATOM 1536 C C . MET A 1 194 ? -22.688 -5.780 22.908 1.00 93.81 194 MET A C 1
ATOM 1538 O O . MET A 1 194 ? -23.063 -5.492 21.773 1.00 93.81 194 MET A O 1
ATOM 1542 N N . VAL A 1 195 ? -23.012 -5.040 23.962 1.00 93.81 195 VAL A N 1
ATOM 1543 C CA . VAL A 1 195 ? -23.949 -3.917 23.921 1.00 93.81 195 VAL A CA 1
ATOM 1544 C C . VAL A 1 195 ? -23.257 -2.599 24.243 1.00 93.81 195 VAL A C 1
ATOM 1546 O O . VAL A 1 195 ? -22.280 -2.545 24.991 1.00 93.81 195 VAL A O 1
ATOM 1549 N N . SER A 1 196 ? -23.764 -1.506 23.674 1.00 94.50 196 SER A N 1
ATOM 1550 C CA . SER A 1 196 ? -23.214 -0.168 23.913 1.00 94.50 196 SER A CA 1
ATOM 1551 C C . SER A 1 196 ? -23.455 0.302 25.348 1.00 94.50 196 SER A C 1
ATOM 1553 O O . SER A 1 196 ? -24.371 -0.165 26.028 1.00 94.50 196 SER A O 1
ATOM 1555 N N . LEU A 1 197 ? -22.679 1.298 25.788 1.00 93.00 197 LEU A N 1
ATOM 1556 C CA . LEU A 1 197 ? -22.830 1.938 27.101 1.00 93.00 197 LEU A CA 1
ATOM 1557 C C . LEU A 1 197 ? -24.281 2.362 27.408 1.00 93.00 197 LEU A C 1
ATOM 1559 O O . LEU A 1 197 ? -24.768 2.1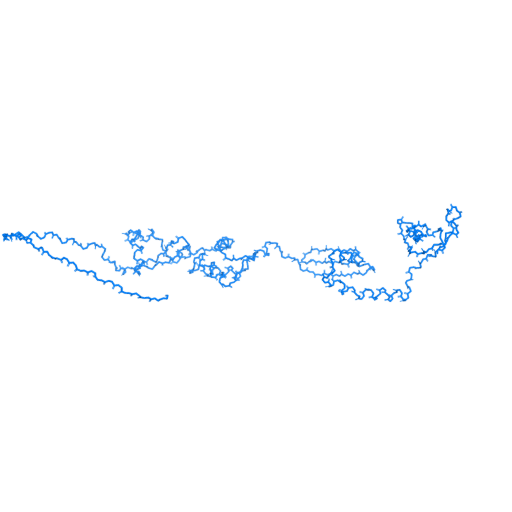66 28.519 1.00 93.00 197 LEU A O 1
ATOM 1563 N N . ASN A 1 198 ? -24.982 2.932 26.427 1.00 93.00 198 ASN A N 1
ATOM 1564 C CA . ASN A 1 198 ? -26.356 3.409 26.609 1.00 93.00 198 ASN A CA 1
ATOM 1565 C C . ASN A 1 198 ? -27.373 2.264 26.650 1.00 93.00 198 ASN A C 1
ATOM 1567 O O . ASN A 1 198 ? -28.406 2.372 27.308 1.00 93.00 198 ASN A O 1
ATOM 1571 N N . GLU A 1 199 ? -27.112 1.177 25.928 1.00 92.25 199 GLU A N 1
ATOM 1572 C CA . GLU A 1 199 ? -27.966 -0.009 25.938 1.00 92.25 199 GLU A CA 1
ATOM 1573 C C . GLU A 1 199 ? -27.840 -0.756 27.271 1.00 92.25 199 GLU A C 1
ATOM 1575 O O . GLU A 1 199 ? -28.854 -1.057 27.899 1.00 92.25 199 GLU A O 1
ATOM 1580 N N . ILE A 1 200 ? -26.617 -0.977 27.767 1.00 91.19 200 ILE A N 1
ATOM 1581 C CA . ILE A 1 200 ? -26.414 -1.621 29.072 1.00 91.19 200 ILE A CA 1
ATOM 1582 C C . ILE A 1 200 ? -26.935 -0.753 30.228 1.00 91.19 200 ILE A C 1
ATOM 1584 O O . ILE A 1 200 ? -27.513 -1.283 31.175 1.00 91.19 200 ILE A O 1
ATOM 1588 N N . ALA A 1 201 ? -26.833 0.578 30.118 1.00 91.62 201 ALA A N 1
ATOM 1589 C CA . ALA A 1 201 ? -27.444 1.525 31.057 1.00 91.62 201 ALA A CA 1
ATOM 1590 C C . ALA A 1 201 ? -28.955 1.338 31.158 1.00 91.62 201 ALA A C 1
ATOM 1592 O O . ALA A 1 201 ? -29.489 1.198 32.259 1.00 91.62 201 ALA A O 1
ATOM 1593 N N . ARG A 1 202 ? -29.633 1.264 30.008 1.00 90.50 202 ARG A N 1
ATOM 1594 C CA . ARG A 1 202 ? -31.077 1.025 29.955 1.00 90.50 202 ARG A CA 1
ATOM 1595 C C . ARG A 1 202 ? -31.447 -0.345 30.514 1.00 90.50 202 ARG A C 1
ATOM 1597 O O . ARG A 1 202 ? -32.355 -0.425 31.332 1.00 90.50 202 ARG A O 1
ATOM 1604 N N . ARG A 1 203 ? -30.721 -1.404 30.144 1.00 88.69 203 ARG A N 1
ATOM 1605 C CA . ARG A 1 203 ? -31.017 -2.777 30.594 1.00 88.69 203 ARG A CA 1
ATOM 1606 C C . ARG A 1 203 ? -30.818 -2.989 32.093 1.00 88.69 203 ARG A C 1
ATOM 1608 O O . ARG A 1 203 ? -31.588 -3.718 32.705 1.00 88.69 203 ARG A O 1
ATOM 1615 N N . LEU A 1 204 ? -29.810 -2.356 32.692 1.00 87.06 204 LEU A N 1
ATOM 1616 C CA . LEU A 1 204 ? -29.552 -2.458 34.134 1.00 87.06 204 LEU A CA 1
ATOM 1617 C C . LEU A 1 204 ? -30.305 -1.409 34.966 1.00 87.06 204 LEU A C 1
ATOM 1619 O O . LEU A 1 204 ? -30.272 -1.489 36.199 1.00 87.06 204 LEU A O 1
ATOM 1623 N N . ALA A 1 205 ? -30.974 -0.457 34.302 1.00 87.50 205 ALA A N 1
ATOM 1624 C CA . ALA A 1 205 ? -31.561 0.745 34.890 1.00 87.50 205 ALA A CA 1
ATOM 1625 C C . ALA A 1 205 ? -30.540 1.547 35.724 1.00 87.50 205 ALA A C 1
ATOM 1627 O O . ALA A 1 205 ? -30.809 1.959 36.852 1.00 87.50 205 ALA A O 1
ATOM 1628 N N . LEU A 1 206 ? -29.336 1.742 35.174 1.00 89.19 206 LEU A N 1
ATOM 1629 C CA . LEU A 1 206 ? -28.233 2.464 35.814 1.00 89.19 206 LEU A CA 1
ATOM 1630 C C . LEU A 1 206 ? -27.812 3.676 34.987 1.00 89.19 206 LEU A C 1
ATOM 1632 O O . LEU A 1 206 ? -27.885 3.678 33.762 1.00 89.19 206 LEU A O 1
ATOM 1636 N N . HIS A 1 207 ? -27.288 4.699 35.659 1.00 91.19 207 HIS A N 1
ATOM 1637 C CA . HIS A 1 207 ? -26.687 5.840 34.976 1.00 91.19 207 HIS A CA 1
ATOM 1638 C C . HIS A 1 207 ? -25.368 5.425 34.276 1.00 91.19 207 HIS A C 1
ATOM 1640 O O . HIS A 1 207 ? -24.572 4.701 34.885 1.00 91.19 207 HIS A O 1
ATOM 1646 N N . PRO A 1 208 ? -25.053 5.915 33.057 1.00 92.00 208 PRO A N 1
ATOM 1647 C CA . PRO A 1 208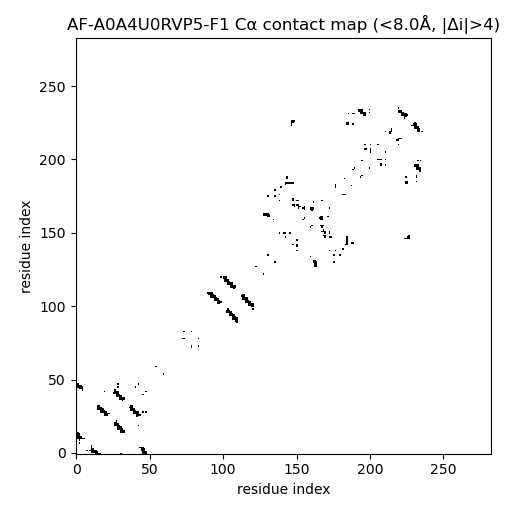 ? -23.830 5.553 32.322 1.00 92.00 208 PRO A CA 1
ATOM 1648 C C . PRO A 1 208 ? -22.522 5.726 33.114 1.00 92.00 208 PRO A C 1
ATOM 1650 O O . PRO A 1 208 ? -21.604 4.918 32.992 1.00 92.00 208 PRO A O 1
ATOM 1653 N N . ASN A 1 209 ? -22.434 6.744 33.978 1.00 92.50 209 ASN A N 1
ATOM 1654 C CA . ASN A 1 209 ? -21.264 6.931 34.851 1.00 92.50 209 ASN A CA 1
ATOM 1655 C C . ASN A 1 209 ? -21.081 5.796 35.865 1.00 92.50 209 ASN A C 1
ATOM 1657 O O . ASN A 1 209 ? -19.948 5.457 36.194 1.00 92.50 209 ASN A O 1
ATOM 1661 N N . THR A 1 210 ? -22.169 5.198 36.352 1.00 90.44 210 THR A N 1
ATOM 1662 C CA . THR A 1 210 ? -22.101 4.039 37.250 1.00 90.44 210 THR A CA 1
ATOM 1663 C C . THR A 1 210 ? -21.522 2.835 36.518 1.00 90.44 210 THR A C 1
ATOM 1665 O O . THR A 1 210 ? -20.674 2.148 37.071 1.00 90.44 210 THR A O 1
ATOM 1668 N N . ILE A 1 211 ? -21.889 2.633 35.250 1.00 90.56 211 ILE A N 1
ATOM 1669 C CA . ILE A 1 211 ? -21.330 1.560 34.415 1.00 90.56 211 ILE A CA 1
ATOM 1670 C C . ILE A 1 211 ? -19.838 1.756 34.167 1.00 90.56 211 ILE A C 1
ATOM 1672 O O . ILE A 1 211 ? -19.078 0.800 34.285 1.00 90.56 211 ILE A O 1
ATOM 1676 N N . LYS A 1 212 ? -19.398 2.990 33.881 1.00 91.25 212 LYS A N 1
ATOM 1677 C CA . LYS A 1 212 ? -17.963 3.302 33.764 1.00 91.25 212 LYS A CA 1
ATOM 1678 C C . LYS A 1 212 ? -17.220 2.963 35.058 1.00 91.25 212 LYS A C 1
ATOM 1680 O O . LYS A 1 212 ? -16.258 2.213 35.007 1.00 91.25 212 LYS A O 1
ATOM 1685 N N . LYS A 1 213 ? -17.736 3.400 36.215 1.00 90.38 213 LYS A N 1
ATOM 1686 C CA . LYS A 1 213 ? -17.163 3.053 37.528 1.00 90.38 213 LYS A CA 1
ATOM 1687 C C . LYS A 1 213 ? -17.127 1.545 37.774 1.00 90.38 213 LYS A C 1
ATOM 1689 O O . LYS A 1 213 ? -16.155 1.046 38.317 1.00 90.38 213 LYS A O 1
ATOM 1694 N N . TRP A 1 214 ? -18.177 0.820 37.396 1.00 90.06 214 TRP A N 1
ATOM 1695 C CA . TRP A 1 214 ? -18.246 -0.632 37.571 1.00 90.06 214 TRP A CA 1
ATOM 1696 C C . TRP A 1 214 ? -17.276 -1.371 36.656 1.00 90.06 214 TRP A C 1
ATOM 1698 O O . TRP A 1 214 ? -16.681 -2.350 37.087 1.00 90.06 214 TRP A O 1
ATOM 1708 N N . ARG A 1 215 ? -17.058 -0.884 35.433 1.00 91.38 215 ARG A N 1
ATOM 1709 C CA . ARG A 1 215 ? -15.982 -1.366 34.562 1.00 91.38 215 ARG A CA 1
ATOM 1710 C C . ARG A 1 215 ? -14.614 -1.111 35.185 1.00 91.38 215 ARG A C 1
ATOM 1712 O O . ARG A 1 215 ? -13.803 -2.024 35.235 1.00 91.38 215 ARG A O 1
ATOM 1719 N N . ASP A 1 216 ? -14.378 0.103 35.676 1.00 88.50 216 ASP A N 1
ATOM 1720 C CA . ASP A 1 216 ? -13.095 0.480 36.282 1.00 88.50 216 ASP A CA 1
ATOM 1721 C C . ASP A 1 216 ? -12.828 -0.321 37.572 1.00 88.50 216 ASP A C 1
ATOM 1723 O O . ASP A 1 216 ? -11.686 -0.640 37.881 1.00 88.50 216 ASP A O 1
ATOM 1727 N N . ALA A 1 217 ? -13.890 -0.715 38.284 1.00 87.62 217 ALA A N 1
ATOM 1728 C CA . ALA A 1 217 ? -13.848 -1.623 39.430 1.00 87.62 217 ALA A CA 1
ATOM 1729 C C . ALA A 1 217 ? -13.818 -3.122 39.051 1.00 87.62 217 ALA A C 1
ATOM 1731 O O . ALA A 1 217 ? -13.833 -3.967 39.942 1.00 87.62 217 ALA A O 1
ATOM 1732 N N . GLY A 1 218 ? -13.825 -3.472 37.758 1.00 86.25 218 GLY A N 1
ATOM 1733 C CA . GLY A 1 218 ? -13.779 -4.857 37.270 1.00 86.25 218 GLY A CA 1
ATOM 1734 C C . GLY A 1 218 ? -15.086 -5.655 37.388 1.00 86.25 218 GLY A C 1
ATOM 1735 O O . GLY A 1 218 ? -15.103 -6.842 37.082 1.00 86.25 218 GLY A O 1
ATOM 1736 N N . LEU A 1 219 ? -16.192 -5.025 37.793 1.00 86.44 219 LEU A N 1
ATOM 1737 C CA . LEU A 1 219 ? -17.510 -5.665 37.931 1.00 86.44 219 LEU A CA 1
ATOM 1738 C C . LEU A 1 219 ? -18.216 -5.887 36.587 1.00 86.44 219 LEU A C 1
ATOM 1740 O O . LEU A 1 219 ? -19.121 -6.713 36.491 1.00 86.44 219 LEU A O 1
ATOM 1744 N N . LEU A 1 220 ? -17.845 -5.121 35.560 1.00 87.88 220 LEU A N 1
ATOM 1745 C CA . LEU A 1 220 ? -18.362 -5.264 34.201 1.00 87.88 220 LEU A CA 1
ATOM 1746 C C . LEU A 1 220 ? -17.210 -5.435 33.216 1.00 87.88 220 LEU A C 1
ATOM 1748 O O . LEU A 1 220 ? -16.311 -4.597 33.147 1.00 87.88 220 LEU A O 1
ATOM 1752 N N . THR A 1 221 ? -17.286 -6.478 32.394 1.00 89.06 221 THR A N 1
ATOM 1753 C CA . THR A 1 221 ? -16.335 -6.708 31.306 1.00 89.06 221 THR A CA 1
ATOM 1754 C C . THR A 1 221 ? -16.712 -5.841 30.107 1.00 89.06 221 THR A C 1
ATOM 1756 O O . THR A 1 221 ? -17.730 -6.073 29.450 1.00 89.06 221 THR A O 1
ATOM 1759 N N . GLY A 1 222 ? -15.893 -4.823 29.833 1.00 89.88 222 GLY A N 1
ATOM 1760 C CA . GLY A 1 222 ? -16.013 -3.973 28.651 1.00 89.88 222 GLY A CA 1
ATOM 1761 C C . GLY A 1 222 ? -14.772 -4.062 27.767 1.00 89.88 222 GLY A C 1
ATOM 1762 O O . GLY A 1 222 ? -13.656 -3.996 28.277 1.00 89.88 222 GLY A O 1
ATOM 1763 N N . ARG A 1 223 ? -14.963 -4.162 26.450 1.00 91.50 223 ARG A N 1
ATOM 1764 C CA . ARG A 1 223 ? -13.901 -4.056 25.440 1.00 91.50 223 ARG A CA 1
ATOM 1765 C C . ARG A 1 223 ? -13.919 -2.683 24.778 1.00 91.50 223 ARG A C 1
ATOM 1767 O O . ARG A 1 223 ? -14.982 -2.092 24.578 1.00 91.50 223 ARG A O 1
ATOM 1774 N N . LEU A 1 224 ? -12.729 -2.182 24.452 1.00 92.62 224 LEU A N 1
ATOM 1775 C CA . LEU A 1 224 ? -12.555 -0.936 23.714 1.00 92.62 224 LEU A CA 1
ATOM 1776 C C . LEU A 1 224 ? -13.054 -1.138 22.281 1.00 92.62 224 LEU A C 1
ATOM 1778 O O . LEU A 1 224 ? -12.550 -1.984 21.562 1.00 92.62 224 LEU A O 1
ATOM 1782 N N . ALA A 1 225 ? -14.051 -0.366 21.871 1.00 90.25 225 ALA A N 1
ATOM 1783 C CA . ALA A 1 225 ? -14.731 -0.545 20.599 1.00 90.25 225 ALA A CA 1
ATOM 1784 C C . ALA A 1 225 ? -14.049 0.212 19.451 1.00 90.25 225 ALA A C 1
ATOM 1786 O O . ALA A 1 225 ? -14.104 -0.225 18.304 1.00 90.25 225 ALA A O 1
ATOM 1787 N N . ASN A 1 226 ? -13.452 1.376 19.722 1.00 91.56 226 ASN A N 1
ATOM 1788 C CA . ASN A 1 226 ? -12.810 2.205 18.704 1.00 91.56 226 ASN A CA 1
ATOM 1789 C C . ASN A 1 226 ? -11.816 3.215 19.299 1.00 91.56 226 ASN A C 1
ATOM 1791 O O . ASN A 1 226 ? -11.755 3.431 20.508 1.00 91.56 226 ASN A O 1
ATOM 1795 N N . ASP A 1 227 ? -11.100 3.906 18.408 1.00 89.69 227 ASP A N 1
ATOM 1796 C CA . ASP A 1 227 ? -10.104 4.928 18.757 1.00 89.69 227 ASP A CA 1
ATOM 1797 C C . ASP A 1 227 ? -10.700 6.165 19.465 1.00 89.69 227 ASP A C 1
ATOM 1799 O O . ASP A 1 227 ? -9.955 7.012 19.947 1.00 89.69 227 ASP A O 1
ATOM 1803 N N . LYS A 1 228 ? -12.036 6.308 19.531 1.00 89.81 228 LYS A N 1
ATOM 1804 C CA . LYS A 1 228 ? -12.692 7.400 20.275 1.00 89.81 228 LYS A CA 1
ATOM 1805 C C . LYS A 1 228 ? -12.803 7.112 21.774 1.00 89.81 228 LYS A C 1
ATOM 1807 O O . LYS A 1 228 ? -13.305 7.956 22.512 1.00 89.81 228 LYS A O 1
ATOM 1812 N N . GLY A 1 229 ? -12.387 5.930 22.229 1.00 88.62 229 GLY A N 1
ATOM 1813 C CA . GLY A 1 229 ? -12.540 5.533 23.628 1.00 88.62 229 GLY A CA 1
ATOM 1814 C C . GLY A 1 229 ? -13.940 5.021 23.969 1.00 88.62 229 GLY A C 1
ATOM 1815 O O . GLY A 1 229 ? -14.317 5.007 25.142 1.00 88.62 229 GLY A O 1
ATOM 1816 N N . GLU A 1 230 ? -14.743 4.633 22.975 1.00 91.81 230 GLU A N 1
ATOM 1817 C CA . GLU A 1 230 ? -16.044 4.004 23.219 1.00 91.81 230 GLU A CA 1
ATOM 1818 C C . GLU A 1 230 ? -15.849 2.551 23.668 1.00 91.81 230 GLU A C 1
ATOM 1820 O O . GLU A 1 230 ? -14.936 1.875 23.203 1.00 91.81 230 GLU A O 1
ATOM 1825 N N . TYR A 1 231 ? -16.708 2.062 24.565 1.00 93.25 231 TYR A N 1
ATOM 1826 C CA . TYR A 1 231 ? -16.655 0.690 25.076 1.00 93.25 231 TYR A CA 1
ATOM 1827 C C . TYR A 1 231 ? -17.953 -0.057 24.772 1.00 93.25 231 TYR A C 1
ATOM 1829 O O . TYR A 1 231 ? -19.050 0.503 24.885 1.00 93.25 231 TYR A O 1
ATOM 1837 N N . LEU A 1 232 ? -17.803 -1.333 24.429 1.00 93.25 232 LEU A N 1
ATOM 1838 C CA . LEU A 1 232 ? -18.875 -2.315 24.311 1.00 93.25 232 LEU A CA 1
ATOM 1839 C C . LEU A 1 232 ? -18.767 -3.293 25.480 1.00 93.25 232 LEU A C 1
ATOM 1841 O O . LEU A 1 232 ? -17.668 -3.638 25.907 1.00 93.25 232 LEU A O 1
ATOM 1845 N N . TYR A 1 233 ? -19.905 -3.703 26.024 1.00 92.44 233 TYR A N 1
ATOM 1846 C CA . TYR A 1 233 ? -19.985 -4.460 27.268 1.00 92.44 233 TYR A CA 1
ATOM 1847 C C . TYR A 1 233 ? -20.652 -5.805 27.044 1.00 92.44 233 TYR A C 1
ATOM 1849 O O . TYR A 1 233 ? -21.633 -5.901 26.305 1.00 92.44 233 TYR A O 1
ATOM 1857 N N . HIS A 1 234 ? -20.175 -6.827 27.746 1.00 89.69 234 HIS A N 1
ATOM 1858 C CA . HIS A 1 234 ? -20.947 -8.052 27.883 1.00 89.69 234 HIS A CA 1
ATOM 1859 C C . HIS A 1 234 ? -22.177 -7.804 28.750 1.00 89.69 234 HIS A C 1
ATOM 1861 O O . HIS A 1 234 ? -22.131 -7.075 29.744 1.00 89.69 234 HIS A O 1
ATOM 1867 N N . LEU A 1 235 ? -23.286 -8.435 28.371 1.00 83.00 235 LEU A N 1
ATOM 1868 C CA . LEU A 1 235 ? -24.454 -8.499 29.233 1.00 83.00 235 LEU A CA 1
ATOM 1869 C C . LEU A 1 235 ? -24.098 -9.338 30.458 1.00 83.00 235 LEU A C 1
ATOM 1871 O O . LEU A 1 235 ? -23.685 -10.488 30.299 1.00 83.00 235 LEU A O 1
ATOM 1875 N N . PRO A 1 236 ? -24.230 -8.784 31.667 1.00 79.75 236 PRO A N 1
ATOM 1876 C CA . PRO A 1 236 ? -23.950 -9.556 32.855 1.00 79.75 236 PRO A CA 1
ATOM 1877 C C . PRO A 1 236 ? -24.989 -10.659 33.057 1.00 79.75 236 PRO A C 1
ATOM 1879 O O . PRO A 1 236 ? -26.169 -10.475 32.753 1.00 79.75 236 PRO A O 1
ATOM 1882 N N . GLY A 1 237 ? -24.541 -11.794 33.597 1.00 72.12 237 GLY A N 1
ATOM 1883 C CA . GLY A 1 237 ? -25.432 -12.867 34.029 1.00 72.12 237 GLY A CA 1
ATOM 1884 C C . GLY A 1 237 ? -26.355 -12.433 35.181 1.00 72.12 237 GLY A C 1
ATOM 1885 O O . GLY A 1 237 ? -26.111 -11.402 35.817 1.00 72.12 237 GLY A O 1
ATOM 1886 N N . PRO A 1 238 ? -27.410 -13.215 35.476 1.00 64.19 238 PRO A N 1
ATOM 1887 C CA . PRO A 1 238 ? -28.386 -12.898 36.525 1.00 64.19 238 PRO A CA 1
ATOM 1888 C C . PRO A 1 238 ? -27.773 -12.780 37.934 1.00 64.19 238 PRO A C 1
ATOM 1890 O O . PRO A 1 238 ? -28.352 -12.108 38.784 1.00 64.19 238 PRO A O 1
ATOM 1893 N N . ASP A 1 239 ? -26.580 -13.337 38.155 1.00 62.91 239 ASP A N 1
ATOM 1894 C CA . ASP A 1 239 ? -25.877 -13.360 39.447 1.00 62.91 239 ASP A CA 1
ATOM 1895 C C . ASP A 1 239 ? -25.047 -12.102 39.749 1.00 62.91 239 ASP A C 1
ATOM 1897 O O . ASP A 1 239 ? -24.207 -12.104 40.653 1.00 62.91 239 ASP A O 1
ATOM 1901 N N . LEU A 1 240 ? -25.228 -11.006 39.004 1.00 67.69 240 LEU A N 1
ATOM 1902 C CA . LEU A 1 240 ? -24.424 -9.811 39.243 1.00 67.69 240 LEU A CA 1
ATOM 1903 C C . LEU A 1 240 ? -24.801 -9.152 40.578 1.00 67.69 240 LEU A C 1
ATOM 1905 O O . LEU A 1 240 ? -25.803 -8.440 40.696 1.00 67.69 240 LEU A O 1
ATOM 1909 N N . VAL A 1 241 ? -23.956 -9.373 41.588 1.00 68.31 241 VAL A N 1
ATOM 1910 C CA . VAL A 1 241 ? -24.075 -8.768 42.916 1.00 68.31 241 VAL A CA 1
ATOM 1911 C C . VAL A 1 241 ? -23.859 -7.266 42.784 1.00 68.31 241 VAL A C 1
ATOM 1913 O O . VAL A 1 241 ? -22.739 -6.781 42.633 1.00 68.31 241 VAL A O 1
ATOM 1916 N N . ARG A 1 242 ? -24.957 -6.510 42.822 1.00 68.50 242 ARG A N 1
ATOM 1917 C CA . ARG A 1 242 ? -24.914 -5.048 42.762 1.00 68.50 242 ARG A CA 1
ATOM 1918 C C . ARG A 1 242 ? -24.311 -4.524 44.070 1.00 68.50 242 ARG A C 1
ATOM 1920 O O . ARG A 1 242 ? -24.907 -4.750 45.127 1.00 68.50 242 ARG A O 1
ATOM 1927 N N . PRO A 1 243 ? -23.182 -3.793 44.040 1.00 67.44 243 PRO A N 1
ATOM 1928 C CA . PRO A 1 243 ? -22.696 -3.101 45.226 1.00 67.44 243 PRO A CA 1
ATOM 1929 C C . PRO A 1 243 ? -23.793 -2.170 45.746 1.00 67.44 243 PRO A C 1
ATOM 1931 O O . PRO A 1 243 ? -24.456 -1.493 44.954 1.00 67.44 243 PRO A O 1
ATOM 1934 N N . ARG A 1 244 ? -24.001 -2.116 47.066 1.00 59.62 244 ARG A N 1
ATOM 1935 C CA . ARG A 1 244 ? -24.923 -1.141 47.663 1.00 59.62 244 ARG A CA 1
ATOM 1936 C C . ARG A 1 244 ? -24.389 0.264 47.394 1.00 59.62 244 ARG A C 1
ATOM 1938 O O . ARG A 1 244 ? -23.447 0.712 48.040 1.00 59.62 244 ARG A O 1
ATOM 1945 N N . ILE A 1 245 ? -24.985 0.954 46.426 1.00 53.97 245 ILE A N 1
ATOM 1946 C CA . ILE A 1 245 ? -24.683 2.356 46.144 1.00 53.97 245 ILE A CA 1
ATOM 1947 C C . ILE A 1 245 ? -25.596 3.199 47.026 1.00 53.97 245 ILE A C 1
ATOM 1949 O O . ILE A 1 245 ? -26.770 3.395 46.730 1.00 53.97 245 ILE A O 1
ATOM 1953 N N . GLY A 1 246 ? -25.032 3.695 48.117 1.00 51.41 246 GLY A N 1
ATOM 1954 C CA . GLY A 1 246 ? -25.641 4.708 48.958 1.00 51.41 246 GLY A CA 1
ATOM 1955 C C . GLY A 1 246 ? -24.575 5.336 49.841 1.00 51.41 246 GLY A C 1
ATOM 1956 O O . GLY A 1 246 ? -23.696 4.641 50.347 1.00 51.41 246 GLY A O 1
ATOM 1957 N N . ARG A 1 247 ? -24.661 6.654 50.049 1.00 46.94 247 ARG A N 1
ATOM 1958 C CA . ARG A 1 247 ? -24.126 7.246 51.279 1.00 46.94 247 ARG A CA 1
ATOM 1959 C C . ARG A 1 247 ? -24.811 6.482 52.423 1.00 46.94 247 ARG A C 1
ATOM 1961 O O . ARG A 1 247 ? -26.035 6.337 52.336 1.00 46.94 247 ARG A O 1
ATOM 1968 N N . PRO A 1 248 ? -24.094 5.957 53.434 1.00 46.94 248 PRO A N 1
ATOM 1969 C CA . PRO A 1 248 ? -24.768 5.394 54.601 1.00 46.94 248 PRO A CA 1
ATOM 1970 C C . PRO A 1 248 ? -25.787 6.430 55.095 1.00 46.94 248 PRO A C 1
ATOM 1972 O O . PRO A 1 248 ? -25.489 7.629 54.993 1.00 46.94 248 PRO A O 1
ATOM 1975 N N . PRO A 1 249 ? -26.996 6.017 55.529 1.00 44.22 249 PRO A N 1
ATOM 1976 C CA . PRO A 1 249 ? -27.963 6.970 56.056 1.00 44.22 249 PRO A CA 1
ATOM 1977 C C . PRO A 1 249 ? -27.224 7.820 57.084 1.00 44.22 249 PRO A C 1
ATOM 1979 O O . PRO A 1 249 ? -26.524 7.275 57.940 1.00 44.22 249 PRO A O 1
ATOM 1982 N N . ALA A 1 250 ? -27.274 9.147 56.929 1.00 45.59 250 ALA A N 1
ATOM 1983 C CA . ALA A 1 250 ? -26.716 10.022 57.944 1.00 45.59 250 ALA A CA 1
ATOM 1984 C C . ALA A 1 250 ? -27.348 9.580 59.264 1.00 45.59 250 ALA A C 1
ATOM 1986 O O . ALA A 1 250 ? -28.576 9.487 59.321 1.00 45.59 250 ALA A O 1
ATOM 1987 N N . CYS A 1 251 ? -26.531 9.228 60.265 1.00 37.53 251 CYS A N 1
ATOM 1988 C CA . CYS A 1 251 ? -27.036 9.019 61.614 1.00 37.53 251 CYS A CA 1
ATOM 1989 C C . CYS A 1 251 ? -27.906 10.235 61.927 1.00 37.53 251 CYS A C 1
ATOM 1991 O O . CYS A 1 251 ? -27.399 11.358 61.979 1.00 37.53 251 CYS A O 1
ATOM 1993 N N . GLY A 1 252 ? -29.222 10.023 62.001 1.00 38.84 252 GLY A N 1
ATOM 1994 C CA . GLY A 1 252 ? -30.145 11.078 62.383 1.00 38.84 252 GLY A CA 1
ATOM 1995 C C . GLY A 1 252 ? -29.714 11.599 63.751 1.00 38.84 252 GLY A C 1
ATOM 1996 O O . GLY A 1 252 ? -29.173 10.816 64.540 1.00 38.84 252 GLY A O 1
ATOM 1997 N N . PRO A 1 253 ? -29.885 12.899 64.034 1.00 41.38 253 PRO A N 1
ATOM 1998 C CA . PRO A 1 253 ? -29.527 13.433 65.335 1.00 41.38 253 PRO A CA 1
ATOM 1999 C C . PRO A 1 253 ? -30.275 12.629 66.400 1.00 41.38 253 PRO A C 1
ATOM 2001 O O . PRO A 1 253 ? -31.505 12.555 66.386 1.00 41.38 253 PRO A O 1
ATOM 2004 N N . SER A 1 254 ? -29.516 11.980 67.281 1.00 43.91 254 SER A N 1
ATOM 2005 C CA . SER A 1 254 ? -30.035 11.357 68.488 1.00 43.91 254 SER A CA 1
ATOM 2006 C C . SER A 1 254 ? -30.673 12.459 69.326 1.00 43.91 254 SER A C 1
ATOM 2008 O O . SER A 1 254 ? -29.974 13.238 69.975 1.00 43.91 254 SER A O 1
ATOM 2010 N N . HIS A 1 255 ? -31.997 12.566 69.264 1.00 40.47 255 HIS A N 1
ATOM 2011 C CA . HIS A 1 255 ? -32.759 13.294 70.261 1.00 40.47 255 HIS A CA 1
ATOM 2012 C C . HIS A 1 255 ? -32.779 12.444 71.527 1.00 40.47 255 HIS A C 1
ATOM 2014 O O . HIS A 1 255 ? -33.692 11.654 71.722 1.00 40.47 255 HIS A O 1
ATOM 2020 N N . ASP A 1 256 ? -31.761 12.621 72.360 1.00 35.06 256 ASP A N 1
ATOM 2021 C CA . ASP A 1 256 ? -31.927 12.479 73.799 1.00 35.06 256 ASP A CA 1
ATOM 2022 C C . ASP A 1 256 ? -31.320 13.708 74.473 1.00 35.06 256 ASP A C 1
ATOM 2024 O O . ASP A 1 256 ? -30.124 13.994 74.401 1.00 35.06 256 ASP A O 1
ATOM 2028 N N . SER A 1 257 ? -32.225 14.488 75.049 1.00 36.91 257 SER A N 1
ATOM 2029 C CA . SER A 1 257 ? -31.979 15.692 75.825 1.00 36.91 257 SER A CA 1
ATOM 2030 C C . SER A 1 257 ? -31.740 15.301 77.281 1.00 36.91 257 SER A C 1
ATOM 2032 O O . SER A 1 257 ? -32.567 14.578 77.824 1.00 36.91 257 SER A O 1
ATOM 2034 N N . ALA A 1 258 ? -30.686 15.827 77.909 1.00 35.03 258 ALA A N 1
ATOM 2035 C CA . ALA A 1 258 ? -30.629 16.277 79.316 1.00 35.03 258 ALA A CA 1
ATOM 2036 C C . ALA A 1 258 ? -29.148 16.461 79.708 1.00 35.03 258 ALA A C 1
ATOM 2038 O O . ALA A 1 258 ? -28.369 15.518 79.700 1.00 35.03 258 ALA A O 1
ATOM 2039 N N . GLU A 1 259 ? -28.643 17.689 79.814 1.00 33.69 259 GLU A N 1
ATOM 2040 C CA . GLU A 1 259 ? -28.701 18.526 81.025 1.00 33.69 259 GLU A CA 1
ATOM 2041 C C . GLU A 1 259 ? -27.525 18.260 81.985 1.00 33.69 259 GLU A C 1
ATOM 2043 O O . GLU A 1 259 ? -27.540 17.323 82.769 1.00 33.69 259 GLU A O 1
ATOM 2048 N N . ALA A 1 260 ? -26.505 19.124 81.916 1.00 34.19 260 ALA A N 1
ATOM 2049 C CA . ALA A 1 260 ? -25.685 19.596 83.043 1.00 34.19 260 ALA A CA 1
ATOM 2050 C C . ALA A 1 260 ? -24.631 20.568 82.479 1.00 34.19 260 ALA A C 1
ATOM 2052 O O . ALA A 1 260 ? -23.680 20.187 81.812 1.00 34.19 260 ALA A O 1
ATOM 2053 N N . SER A 1 261 ? -24.902 21.868 82.531 1.00 34.91 261 SER A N 1
ATOM 2054 C CA . SER A 1 261 ? -24.362 22.754 83.565 1.00 34.91 261 SER A CA 1
ATOM 2055 C C . SER A 1 261 ? -22.835 22.921 83.565 1.00 34.91 261 SER A C 1
ATOM 2057 O O . SER A 1 261 ? -22.096 22.107 84.099 1.00 34.91 261 SER A O 1
ATOM 2059 N N . ARG A 1 262 ? -22.471 24.151 83.178 1.00 31.59 262 ARG A N 1
ATOM 2060 C CA . ARG A 1 262 ? -21.548 25.064 83.872 1.00 31.59 262 ARG A CA 1
ATOM 2061 C C . ARG A 1 262 ? -20.055 25.043 83.517 1.00 31.59 262 ARG A C 1
ATOM 2063 O O . ARG A 1 262 ? -19.341 24.070 83.681 1.00 31.59 262 ARG A O 1
ATOM 2070 N N . CYS A 1 263 ? -19.624 26.289 83.298 1.00 27.89 263 CYS A N 1
ATOM 2071 C CA . CYS A 1 263 ? -18.375 26.911 83.735 1.00 27.89 263 CYS A CA 1
ATOM 2072 C C . CYS A 1 263 ? -17.174 26.914 82.777 1.00 27.89 263 CYS A C 1
ATOM 2074 O O . CYS A 1 263 ? -16.414 25.964 82.689 1.00 27.89 263 CYS A O 1
ATOM 2076 N N . ARG A 1 264 ? -16.944 28.137 82.274 1.00 29.41 264 ARG A N 1
ATOM 2077 C CA . ARG A 1 264 ? -15.684 28.902 82.328 1.00 29.41 264 ARG A CA 1
ATOM 2078 C C . ARG A 1 264 ? -14.511 28.419 81.470 1.00 29.41 264 ARG A C 1
ATOM 2080 O O . ARG A 1 264 ? -13.836 27.449 81.783 1.00 29.41 264 ARG A O 1
ATOM 2087 N N . SER A 1 265 ? -14.157 29.279 80.515 1.00 36.84 265 SER A N 1
ATOM 2088 C CA . SER A 1 265 ? -12.767 29.551 80.134 1.00 36.84 265 SER A CA 1
ATOM 2089 C C . SER A 1 265 ? -11.912 29.874 81.375 1.00 36.84 265 SER A C 1
ATOM 2091 O O . SER A 1 265 ? -12.436 30.403 82.362 1.00 36.84 265 SER A O 1
ATOM 2093 N N . PRO A 1 266 ? -10.588 29.678 81.306 1.00 44.22 266 PRO A N 1
ATOM 2094 C CA . PRO A 1 266 ? -9.782 30.792 80.819 1.00 44.22 266 PRO A CA 1
ATOM 2095 C C . PRO A 1 266 ? -8.635 30.391 79.884 1.00 44.22 266 PRO A C 1
ATOM 2097 O O . PRO A 1 266 ? -8.255 29.233 79.744 1.00 44.22 266 PRO A O 1
ATOM 2100 N N . ALA A 1 267 ? -8.114 31.426 79.236 1.00 38.28 267 ALA A N 1
ATOM 2101 C CA . ALA A 1 267 ? -6.892 31.449 78.457 1.00 38.28 267 ALA A CA 1
ATOM 2102 C C . ALA A 1 267 ? -5.627 31.217 79.308 1.00 38.28 267 ALA A C 1
ATOM 2104 O O . ALA A 1 267 ? -5.573 31.647 80.457 1.00 38.28 267 ALA A O 1
ATOM 2105 N N . SER A 1 268 ? -4.587 30.662 78.681 1.00 37.53 268 SER A N 1
ATOM 2106 C CA . SER A 1 268 ? -3.157 30.906 78.958 1.00 37.53 268 SER A CA 1
ATOM 2107 C C . SER A 1 268 ? -2.361 30.294 77.789 1.00 37.53 268 SER A C 1
ATOM 2109 O O . SER A 1 268 ? -2.487 29.101 77.543 1.00 37.53 268 SER A O 1
ATOM 2111 N N . SER A 1 269 ? -1.783 31.061 76.862 1.00 34.16 269 SER A N 1
ATOM 2112 C CA . SER A 1 269 ? -0.534 31.842 76.951 1.00 34.16 269 SER A CA 1
ATOM 2113 C C . SER A 1 269 ? 0.749 31.001 76.910 1.00 34.16 269 SER A C 1
ATOM 2115 O O . SER A 1 269 ? 0.973 30.180 77.794 1.00 34.16 269 SER A O 1
ATOM 2117 N N . GLY A 1 270 ? 1.628 31.352 75.963 1.00 34.19 270 GLY A N 1
ATOM 2118 C CA . GLY A 1 270 ? 3.058 31.020 75.935 1.00 34.19 270 GLY A CA 1
ATOM 2119 C C . GLY A 1 270 ? 3.399 29.846 75.012 1.00 34.19 270 GLY A C 1
ATOM 2120 O O . GLY A 1 270 ? 2.656 28.881 74.952 1.00 34.19 270 GLY A O 1
ATOM 2121 N N . ALA A 1 271 ? 4.498 29.826 74.268 1.00 37.25 271 ALA A N 1
ATOM 2122 C CA . ALA A 1 271 ? 5.600 30.762 74.103 1.00 37.25 271 ALA A CA 1
ATOM 2123 C C . ALA A 1 271 ? 6.452 30.233 72.922 1.00 37.25 271 ALA A C 1
ATOM 2125 O O . ALA A 1 271 ? 6.621 29.026 72.786 1.00 37.25 271 ALA A O 1
ATOM 2126 N N . THR A 1 272 ? 6.864 31.157 72.055 1.00 35.97 272 THR A N 1
ATOM 2127 C CA . THR A 1 272 ? 8.204 31.356 71.464 1.00 35.97 272 THR A CA 1
ATOM 2128 C C . THR A 1 272 ? 9.121 30.187 71.041 1.00 35.97 272 THR A C 1
ATOM 2130 O O . THR A 1 272 ? 9.397 29.288 71.821 1.00 35.97 272 THR A O 1
ATOM 2133 N N . GLU A 1 273 ? 9.760 30.414 69.873 1.00 36.03 273 GLU A N 1
ATOM 2134 C CA . GLU A 1 273 ? 11.186 30.125 69.557 1.00 36.03 273 GLU A CA 1
ATOM 2135 C C . GLU A 1 273 ? 11.590 28.639 69.360 1.00 36.03 273 GLU A C 1
ATOM 2137 O O . GLU A 1 273 ? 11.153 27.759 70.077 1.00 36.03 273 GLU A O 1
ATOM 2142 N N . THR A 1 274 ? 12.432 28.200 68.415 1.00 42.53 274 THR A N 1
ATOM 2143 C CA . THR A 1 274 ? 13.461 28.827 67.565 1.00 42.53 274 THR A CA 1
ATOM 2144 C C . THR A 1 274 ? 13.822 27.836 66.439 1.00 42.53 274 THR A C 1
ATOM 2146 O O . THR A 1 274 ? 13.785 26.624 66.650 1.00 42.53 274 THR A O 1
ATOM 2149 N N . ALA A 1 275 ? 14.245 28.339 65.276 1.00 42.94 275 ALA A N 1
ATOM 2150 C CA . ALA A 1 275 ? 15.090 27.608 64.319 1.00 42.94 275 ALA A CA 1
ATOM 2151 C C . ALA A 1 275 ? 16.526 27.434 64.874 1.00 42.94 275 ALA A C 1
ATOM 2153 O O . ALA A 1 275 ? 16.934 28.221 65.728 1.00 42.94 275 ALA A O 1
ATOM 2154 N N . PRO A 1 276 ? 17.310 26.439 64.415 1.00 53.56 276 PRO A N 1
ATOM 2155 C CA . PRO A 1 276 ? 18.393 26.704 63.441 1.00 53.56 276 PRO A CA 1
ATOM 2156 C C . PRO A 1 276 ? 18.504 25.585 62.368 1.00 53.56 276 PRO A C 1
ATOM 2158 O O . PRO A 1 276 ? 18.137 24.447 62.622 1.00 53.56 276 PRO A O 1
ATOM 2161 N N . THR A 1 277 ? 18.777 25.869 61.088 1.00 39.19 277 THR A N 1
ATOM 2162 C CA . THR A 1 277 ? 20.060 26.203 60.411 1.00 39.19 277 THR A CA 1
ATOM 2163 C C . THR A 1 277 ? 20.904 24.984 59.994 1.00 39.19 277 THR A C 1
ATOM 2165 O O . THR A 1 277 ? 21.456 24.315 60.856 1.00 39.19 277 THR A O 1
ATOM 2168 N N . LYS A 1 278 ? 21.114 24.881 58.660 1.00 36.34 278 LYS A N 1
ATOM 2169 C CA . LYS A 1 278 ? 22.186 24.188 57.888 1.00 36.34 278 LYS A CA 1
ATOM 2170 C C . LYS A 1 278 ? 22.230 22.645 58.002 1.00 36.34 278 LYS A C 1
ATOM 2172 O O . LYS A 1 278 ? 21.895 22.097 59.032 1.00 36.34 278 LYS A O 1
ATOM 2177 N N . ALA A 1 279 ? 22.605 21.868 56.986 1.00 40.78 279 ALA A N 1
ATOM 2178 C CA . ALA A 1 279 ? 23.567 22.102 55.915 1.00 40.78 279 ALA A CA 1
ATOM 2179 C C . ALA A 1 279 ? 23.412 21.065 54.778 1.00 40.78 279 ALA A C 1
ATOM 2181 O O . ALA A 1 279 ? 22.879 19.995 55.047 1.00 40.78 279 ALA A O 1
ATOM 2182 N N . GLU A 1 280 ? 23.977 21.405 53.604 1.00 38.28 280 GLU A N 1
ATOM 2183 C CA . GLU A 1 280 ? 24.794 20.527 52.726 1.00 38.28 280 GLU A CA 1
ATOM 2184 C C . GLU A 1 280 ? 24.163 19.239 52.141 1.00 38.28 280 GLU A C 1
ATOM 2186 O O . GLU A 1 280 ? 23.358 18.572 52.765 1.00 38.28 280 GLU A O 1
ATOM 2191 N N . GLU A 1 281 ? 24.509 18.713 50.970 1.00 38.59 281 GLU A N 1
ATOM 2192 C CA . GLU A 1 281 ? 25.305 19.080 49.797 1.00 38.59 281 GLU A CA 1
ATOM 2193 C C . GLU A 1 281 ? 25.178 17.857 48.848 1.00 38.59 281 GLU A C 1
ATOM 2195 O O . GLU A 1 281 ? 24.832 16.763 49.289 1.00 38.59 281 GLU A O 1
ATOM 2200 N N . GLN A 1 282 ? 25.556 18.044 47.584 1.00 41.81 282 GLN A N 1
ATOM 2201 C CA . GLN A 1 282 ? 26.064 17.029 46.644 1.00 41.81 282 GLN A CA 1
ATOM 2202 C C . GLN A 1 282 ? 25.101 16.373 45.635 1.00 41.81 282 GLN A C 1
ATOM 2204 O O . GLN A 1 282 ? 24.280 15.520 45.961 1.00 41.81 282 GLN A O 1
ATOM 2209 N N . GLN A 1 283 ? 25.431 16.735 44.383 1.00 49.56 283 GLN A N 1
ATOM 2210 C CA . GLN A 1 283 ? 25.367 16.016 43.100 1.00 49.56 283 GLN A CA 1
ATOM 2211 C C . GLN A 1 283 ? 24.074 16.052 42.285 1.00 49.56 283 GLN A C 1
ATOM 2213 O O . GLN A 1 283 ? 23.068 15.420 42.658 1.00 49.56 283 GLN A O 1
#

Secondary structure (DSSP, 8-state):
-BB--TTSTTTT-B-EEEEEEEETTEEEEEEE-TTS-EEEEEGGGBS-----S---HHHHHHHHHHHHTHHHHHH-TTS-HHHHHHHHHHHEEEEEEEESSEEEEEEEETTS-EEEEEEEPPPPHHHHTSPPHHHHHHHHHHTTT--HHHHHHHHHHTT-B-TTS-B--HHHHHHHHHHTTPPPHHHHHHHTT-EEHHHHHHHHT--HHHHHHHHHTTSS-EEE-STT--EEEPPPPTT------SPPPP---------------------------------

Nearest PDB structures (foldseek):
  7qep-assembly1_S4  TM=4.852E-01  e=3.668E-01  Encephalitozoon cuniculi GB-M1
  8wu8-assembly1_A  TM=3.032E-01  e=9.795E-02  Homo sapiens
  6j8y-assembly1_A  TM=3.730E-01  e=4.115E-01  Homo sapiens
  5yhr-assembly1_A  TM=3.558E-01  e=1.632E+00  Casadabanvirus D3112
  7n6g-assembly1_6N  TM=5.986E-01  e=9.675E+00  Chlamydomonas reinhardtii

Foldseek 3Di:
DAFCDPPDPRHGPDFAWDDWDCDPNFTKTWTADPVRDIDIDGCVRDPDDDDPPDQDPVSVVVVVVVVVCVVVQLPDPVNDPVNNVVVVVQFFDDWDWDDDQWIWIWTATDPGDIDIDTGGDDDDPVRLQAFDVVLLVQLLVCQQADALQVSLVVCQVVVHAGSVRHRRGSVNSVVSCVVVVRDGSLRNCVVVVWAWLVVLCVVVVHDSVVVVVCVVVVLWDWGQRYPVRTITTDDDDPPRDDPPPDDPPPPDPPPDDDDDDDDDDDDDDDDDDDDDDDDDDDD

Solvent-accessible surface area (backbone atoms only — not comparable to full-atom values): 17439 Å² total; per-residue (Å²): 78,38,30,65,34,86,90,44,98,57,47,75,42,75,40,52,72,73,50,74,48,79,53,94,94,39,52,30,32,32,29,43,48,98,84,68,47,78,47,73,45,54,34,90,34,34,71,62,71,82,76,83,83,70,73,51,73,68,57,47,50,51,53,51,52,58,59,68,48,43,67,59,58,67,69,36,85,85,56,50,70,69,55,56,53,53,55,47,61,70,43,46,71,51,71,53,75,47,80,74,88,38,34,37,38,40,38,33,33,67,86,76,51,75,45,80,46,78,43,75,60,77,74,53,74,65,63,58,46,41,59,56,67,68,57,54,54,49,51,62,60,44,28,78,84,36,29,58,52,56,47,20,52,53,39,42,76,70,70,45,62,39,31,76,75,38,80,39,39,44,69,52,49,53,47,52,33,61,77,68,69,52,78,48,32,46,55,54,44,41,75,74,62,31,36,45,55,70,54,50,17,60,76,70,72,45,59,58,68,56,52,54,51,32,35,76,69,65,78,39,65,65,46,76,32,40,87,86,72,44,50,31,26,59,77,78,64,94,80,67,80,74,75,86,86,66,80,74,78,73,80,69,84,79,87,73,88,82,92,81,84,87,83,78,86,82,89,82,86,86,79,82,89,80,88,84,84,88,76,91,83,88,134

Radius of gyration: 48.37 Å; Cα contacts (8 Å, |Δi|>4): 291; chains: 1; bounding box: 78×45×151 Å

Mean predicted aligned error: 17.97 Å